Protein AF-A0A7V3PB42-F1 (afdb_monomer_lite)

Structure (mmCIF, N/CA/C/O backbone):
data_AF-A0A7V3PB42-F1
#
_entry.id   AF-A0A7V3PB42-F1
#
loop_
_atom_site.group_PDB
_atom_site.id
_atom_site.type_symbol
_atom_site.label_atom_id
_atom_site.label_alt_id
_atom_site.label_comp_id
_atom_site.label_asym_id
_atom_site.label_entity_id
_atom_site.label_seq_id
_atom_site.pdbx_PDB_ins_code
_atom_site.Cartn_x
_atom_site.Cartn_y
_atom_site.Cartn_z
_atom_site.occupancy
_atom_site.B_iso_or_equiv
_atom_site.auth_seq_id
_atom_site.auth_comp_id
_atom_site.auth_asym_id
_atom_site.auth_atom_id
_atom_site.pdbx_PDB_model_num
ATOM 1 N N . MET A 1 1 ? 8.344 -20.097 44.306 1.00 40.94 1 MET A N 1
ATOM 2 C CA . MET A 1 1 ? 8.693 -19.540 42.981 1.00 40.94 1 MET A CA 1
ATOM 3 C C . MET A 1 1 ? 7.853 -18.296 42.761 1.00 40.94 1 MET A C 1
ATOM 5 O O . MET A 1 1 ? 6.644 -18.414 42.630 1.00 40.94 1 MET A O 1
ATOM 9 N N . VAL A 1 2 ? 8.460 -17.111 42.823 1.00 37.12 2 VAL A N 1
ATOM 10 C CA . VAL A 1 2 ? 7.749 -15.842 42.611 1.00 37.12 2 VAL A CA 1
ATOM 11 C C . VAL A 1 2 ? 7.514 -15.687 41.110 1.00 37.12 2 VAL A C 1
ATOM 13 O O . VAL A 1 2 ? 8.473 -15.579 40.345 1.00 37.12 2 VAL A O 1
ATOM 16 N N . SER A 1 3 ? 6.250 -15.728 40.681 1.00 41.84 3 SER A N 1
ATOM 17 C CA . SER A 1 3 ? 5.872 -15.388 39.312 1.00 41.84 3 SER A CA 1
ATOM 18 C C . SER A 1 3 ? 6.270 -13.937 39.069 1.00 41.84 3 SER A C 1
ATOM 20 O O . SER A 1 3 ? 5.714 -13.027 39.686 1.00 41.84 3 SER A O 1
ATOM 22 N N . LYS A 1 4 ? 7.257 -13.711 38.201 1.00 41.38 4 LYS A N 1
ATOM 23 C CA . LYS A 1 4 ? 7.587 -12.369 37.726 1.00 41.38 4 LYS A CA 1
ATOM 24 C C . LYS A 1 4 ? 6.363 -11.823 36.991 1.00 41.38 4 LYS A C 1
ATOM 26 O O . LYS A 1 4 ? 6.109 -12.200 35.849 1.00 41.38 4 LYS A O 1
ATOM 31 N N . LEU A 1 5 ? 5.595 -10.969 37.665 1.00 45.03 5 LEU A N 1
ATOM 32 C CA . LEU A 1 5 ? 4.641 -10.073 37.025 1.00 45.03 5 LEU A CA 1
ATOM 33 C C . LEU A 1 5 ? 5.424 -9.308 35.955 1.00 45.03 5 LEU A C 1
ATOM 35 O O . LEU A 1 5 ? 6.381 -8.601 36.274 1.00 45.03 5 LEU A O 1
ATOM 39 N N . LYS A 1 6 ? 5.073 -9.513 34.679 1.00 51.94 6 LYS A N 1
ATOM 40 C CA . LYS A 1 6 ? 5.584 -8.660 33.603 1.00 51.94 6 LYS A CA 1
ATOM 41 C C . LYS A 1 6 ? 5.226 -7.217 33.984 1.00 51.94 6 LYS A C 1
ATOM 43 O O . LYS A 1 6 ? 4.080 -7.000 34.383 1.00 51.94 6 LYS A O 1
ATOM 48 N N . PRO A 1 7 ? 6.165 -6.258 33.919 1.00 50.78 7 PRO A N 1
ATOM 49 C CA . PRO A 1 7 ? 5.844 -4.868 34.205 1.00 50.78 7 PRO A CA 1
ATOM 50 C C . PRO A 1 7 ? 4.661 -4.457 33.325 1.00 50.78 7 PRO A C 1
ATOM 52 O O . PRO A 1 7 ? 4.641 -4.754 32.130 1.00 50.78 7 PRO A O 1
ATOM 55 N N . ASN A 1 8 ? 3.649 -3.853 33.946 1.00 62.38 8 ASN A N 1
ATOM 56 C CA . ASN A 1 8 ? 2.448 -3.377 33.277 1.00 62.38 8 ASN A CA 1
ATOM 57 C C . ASN A 1 8 ? 2.861 -2.153 32.445 1.00 62.38 8 ASN A C 1
ATOM 59 O O . ASN A 1 8 ? 2.855 -1.035 32.952 1.00 62.38 8 ASN A O 1
ATOM 63 N N . ILE A 1 9 ? 3.365 -2.380 31.226 1.00 61.66 9 ILE A N 1
ATOM 64 C CA . ILE A 1 9 ? 3.788 -1.301 30.327 1.00 61.66 9 ILE A CA 1
ATOM 65 C C . ILE A 1 9 ? 2.529 -0.481 30.020 1.00 61.66 9 ILE A C 1
ATOM 67 O O . ILE A 1 9 ? 1.585 -1.046 29.458 1.00 61.66 9 ILE A O 1
ATOM 71 N N . PRO A 1 10 ? 2.466 0.802 30.422 1.00 70.75 10 PRO A N 1
ATOM 72 C CA . PRO A 1 10 ? 1.295 1.623 30.168 1.00 70.75 10 PRO A CA 1
ATOM 73 C C . PRO A 1 10 ? 1.100 1.765 28.658 1.00 70.75 10 PRO A C 1
ATOM 75 O O . PRO A 1 10 ? 2.062 1.964 27.917 1.00 70.75 10 PRO A O 1
ATOM 78 N N . ALA A 1 11 ? -0.145 1.627 28.205 1.00 78.06 11 ALA A N 1
ATOM 79 C CA . ALA A 1 11 ? -0.471 1.814 26.802 1.00 78.06 11 ALA A CA 1
ATOM 80 C C . ALA A 1 11 ? -0.408 3.306 26.455 1.00 78.06 11 ALA A C 1
ATOM 82 O O . ALA A 1 11 ? -0.968 4.138 27.170 1.00 78.06 11 ALA A O 1
ATOM 83 N N . GLU A 1 12 ? 0.266 3.641 25.360 1.00 83.06 12 GLU A N 1
ATOM 84 C CA . GLU A 1 12 ? 0.386 5.025 24.897 1.00 83.06 12 GLU A CA 1
ATOM 85 C C . GLU A 1 12 ? -0.722 5.364 23.902 1.00 83.06 12 GLU A C 1
ATOM 87 O O . GLU A 1 12 ? -1.063 4.552 23.043 1.00 83.06 12 GLU A O 1
ATOM 92 N N . ALA A 1 13 ? -1.297 6.561 24.017 1.00 86.69 13 ALA A N 1
ATOM 93 C CA . ALA A 1 13 ? -2.283 7.048 23.061 1.00 86.69 13 ALA A CA 1
ATOM 94 C C . ALA A 1 13 ? -1.593 7.501 21.769 1.00 86.69 13 ALA A C 1
ATOM 96 O O . ALA A 1 13 ? -0.648 8.286 21.814 1.00 86.69 13 ALA A O 1
ATOM 97 N N . VAL A 1 14 ? -2.085 7.027 20.625 1.00 90.94 14 VAL A N 1
ATOM 98 C CA . VAL A 1 14 ? -1.548 7.393 19.309 1.00 90.94 14 VAL A CA 1
ATOM 99 C C . VAL A 1 14 ? -2.246 8.647 18.793 1.00 90.94 14 VAL A C 1
ATOM 101 O O . VAL A 1 14 ? -3.474 8.688 18.686 1.00 90.94 14 VAL A O 1
ATOM 104 N N . VAL A 1 15 ? -1.453 9.653 18.433 1.00 90.38 15 VAL A N 1
ATOM 105 C CA . VAL A 1 15 ? -1.898 10.831 17.684 1.00 90.38 15 VAL A CA 1
ATOM 106 C C . VAL A 1 15 ? -1.334 10.725 16.275 1.00 90.38 15 VAL A C 1
ATOM 108 O O . VAL A 1 15 ? -0.170 10.378 16.108 1.00 90.38 15 VAL A O 1
ATOM 111 N N . TYR A 1 16 ? -2.168 10.991 15.270 1.00 93.75 16 TYR A N 1
ATOM 112 C CA . TYR A 1 16 ? -1.771 10.863 13.873 1.00 93.75 16 TYR A CA 1
ATOM 113 C C . TYR A 1 16 ? -1.381 12.219 13.300 1.00 93.75 16 TYR A C 1
ATOM 115 O O . TYR A 1 16 ? -2.188 13.153 13.294 1.00 93.75 16 TYR A O 1
ATOM 123 N N . THR A 1 17 ? -0.171 12.293 12.760 1.00 94.44 17 THR A N 1
ATOM 124 C CA . THR A 1 17 ? 0.268 13.400 11.916 1.00 94.44 17 THR A CA 1
ATOM 125 C C . THR A 1 17 ? -0.374 13.243 10.546 1.00 94.44 17 THR A C 1
ATOM 127 O O . THR A 1 17 ? -0.193 12.234 9.862 1.00 94.44 17 THR A O 1
ATOM 130 N N . GLN A 1 18 ? -1.165 14.235 10.142 1.00 94.75 18 GLN A N 1
ATOM 131 C CA . GLN A 1 18 ? -1.747 14.264 8.807 1.00 94.75 18 GLN A CA 1
ATOM 132 C C . GLN A 1 18 ? -0.681 14.697 7.803 1.00 94.75 18 GLN A C 1
ATOM 134 O O . GLN A 1 18 ? -0.321 15.873 7.758 1.00 94.75 18 GLN A O 1
ATOM 139 N N . LEU A 1 19 ? -0.240 13.769 6.960 1.00 92.69 19 LEU A N 1
ATOM 140 C CA . LEU A 1 19 ? 0.729 14.069 5.917 1.00 92.69 19 LEU A CA 1
ATOM 141 C C . LEU A 1 19 ? 0.045 14.781 4.747 1.00 92.69 19 LEU A C 1
ATOM 143 O O . LEU A 1 19 ? -0.932 14.281 4.178 1.00 92.69 19 LEU A O 1
ATOM 147 N N . LYS A 1 20 ? 0.596 15.931 4.357 1.00 84.75 20 LYS A N 1
ATOM 148 C CA . LYS A 1 20 ? 0.215 16.645 3.135 1.00 84.75 20 LYS A CA 1
ATOM 149 C C . LYS A 1 20 ? 1.315 16.497 2.100 1.00 84.75 20 LYS A C 1
ATOM 151 O O . LYS A 1 20 ? 2.454 16.882 2.339 1.00 84.75 20 LYS A O 1
ATOM 156 N N . ILE A 1 21 ? 0.970 15.978 0.929 1.00 79.56 21 ILE A N 1
ATOM 157 C CA . ILE A 1 21 ? 1.949 15.834 -0.147 1.00 79.56 21 ILE A CA 1
ATOM 158 C C . ILE A 1 21 ? 2.081 17.157 -0.906 1.00 79.56 21 ILE A C 1
ATOM 160 O O . ILE A 1 21 ? 1.059 17.731 -1.298 1.00 79.56 21 ILE A O 1
ATOM 164 N N . PRO A 1 22 ? 3.313 17.618 -1.176 1.00 71.81 22 PRO A N 1
ATOM 165 C CA . PRO A 1 22 ? 3.556 18.702 -2.116 1.00 71.81 22 PRO A CA 1
ATOM 166 C C . PRO A 1 22 ? 2.947 18.409 -3.496 1.00 71.81 22 PRO A C 1
ATOM 168 O O . PRO A 1 22 ? 3.106 17.320 -4.048 1.00 71.81 22 PRO A O 1
ATOM 171 N N . SER A 1 23 ? 2.252 19.388 -4.075 1.00 73.38 23 SER A N 1
ATOM 172 C CA . SER A 1 23 ? 1.576 19.249 -5.372 1.00 73.38 23 SER A CA 1
ATOM 173 C C . SER A 1 23 ? 2.528 19.208 -6.575 1.00 73.38 23 SER A C 1
ATOM 175 O O . SER A 1 23 ? 2.084 18.934 -7.686 1.00 73.38 23 SER A O 1
ATOM 177 N N . ASP A 1 24 ? 3.823 19.471 -6.376 1.00 75.38 24 ASP A N 1
ATOM 178 C CA . ASP A 1 24 ? 4.861 19.497 -7.415 1.00 75.38 24 ASP A CA 1
ATOM 179 C C . ASP A 1 24 ? 5.458 18.113 -7.728 1.00 75.38 24 ASP A C 1
ATOM 181 O O . ASP A 1 24 ? 6.331 18.002 -8.592 1.00 75.38 24 ASP A O 1
ATOM 185 N N . ILE A 1 25 ? 5.020 17.047 -7.048 1.00 74.12 25 ILE A N 1
ATOM 186 C CA . ILE A 1 25 ? 5.527 15.694 -7.302 1.00 74.12 25 ILE A CA 1
ATOM 187 C C . ILE A 1 25 ? 4.916 15.141 -8.597 1.00 74.12 25 ILE A C 1
ATOM 189 O O . ILE A 1 25 ? 3.794 14.639 -8.621 1.00 74.12 25 ILE A O 1
ATOM 193 N N . SER A 1 26 ? 5.695 15.220 -9.676 1.00 67.38 26 SER A N 1
ATOM 194 C CA . SER A 1 26 ? 5.427 14.531 -10.941 1.00 67.38 26 SER A CA 1
ATOM 195 C C . SER A 1 26 ? 5.755 13.033 -10.846 1.00 67.38 26 SER A C 1
ATOM 197 O O . SER A 1 26 ? 6.687 12.628 -10.148 1.00 67.38 26 SER A O 1
ATOM 199 N N . ALA A 1 27 ? 5.004 12.218 -11.592 1.00 62.62 27 ALA A N 1
ATOM 200 C CA . ALA A 1 27 ? 5.283 10.798 -11.806 1.00 62.62 27 ALA A CA 1
ATOM 201 C C . ALA A 1 27 ? 6.399 10.543 -12.845 1.00 62.62 27 ALA A C 1
ATOM 203 O O . ALA A 1 27 ? 6.711 9.386 -13.126 1.00 62.62 27 ALA A O 1
ATOM 204 N N . ASP A 1 28 ? 7.011 11.591 -13.405 1.00 67.06 28 ASP A N 1
ATOM 205 C CA . ASP A 1 28 ? 8.174 11.470 -14.284 1.00 67.06 28 ASP A CA 1
ATOM 206 C C . ASP A 1 28 ? 9.415 11.114 -13.462 1.00 67.06 28 ASP A C 1
ATOM 208 O O . ASP A 1 28 ? 10.072 11.960 -12.847 1.00 67.06 28 ASP A O 1
ATOM 212 N N . ILE A 1 29 ? 9.733 9.821 -13.434 1.00 70.62 29 ILE A N 1
ATOM 213 C CA . ILE A 1 29 ? 10.850 9.288 -12.659 1.00 70.62 29 ILE A CA 1
ATOM 214 C C . ILE A 1 29 ? 12.092 9.208 -13.555 1.00 70.62 29 ILE A C 1
ATOM 216 O O . ILE A 1 29 ? 12.051 8.562 -14.605 1.00 70.62 29 ILE A O 1
ATOM 220 N N . PRO A 1 30 ? 13.229 9.805 -13.150 1.00 72.94 30 PRO A N 1
ATOM 221 C CA . PRO A 1 30 ? 14.496 9.619 -13.845 1.00 72.94 30 PRO A CA 1
ATOM 222 C C . PRO A 1 30 ? 14.872 8.137 -13.939 1.00 72.94 30 PRO A C 1
ATOM 224 O O . PRO A 1 30 ? 14.666 7.377 -12.991 1.00 72.94 30 PRO A O 1
ATOM 227 N N . PHE A 1 31 ? 15.492 7.738 -15.051 1.00 71.31 31 PHE A N 1
ATOM 228 C CA . PHE A 1 31 ? 15.919 6.355 -15.267 1.00 71.31 31 PHE A CA 1
ATOM 229 C C . PHE A 1 31 ? 16.720 5.803 -14.074 1.00 71.31 31 PHE A C 1
ATOM 231 O O . PHE A 1 31 ? 17.642 6.448 -13.571 1.00 71.31 31 PHE A O 1
ATOM 238 N N . GLY A 1 32 ? 16.353 4.601 -13.622 1.00 73.94 32 GLY A N 1
ATOM 239 C CA . GLY A 1 32 ? 17.025 3.896 -12.529 1.00 73.94 32 GLY A CA 1
ATOM 240 C C . GLY A 1 32 ? 16.660 4.354 -11.112 1.00 73.94 32 GLY A C 1
ATOM 241 O O . GLY A 1 32 ? 17.172 3.768 -10.161 1.00 73.94 32 GLY A O 1
ATOM 242 N N . LYS A 1 33 ? 15.785 5.353 -10.935 1.00 84.19 33 LYS A N 1
ATOM 243 C CA . LYS A 1 33 ? 15.268 5.739 -9.610 1.00 84.19 33 LYS A CA 1
ATOM 244 C C . LYS A 1 33 ? 13.901 5.120 -9.344 1.00 84.19 33 LYS A C 1
ATOM 246 O O . LYS A 1 33 ? 13.170 4.806 -10.279 1.00 84.19 33 LYS A O 1
ATOM 251 N N . SER A 1 34 ? 13.564 4.940 -8.069 1.00 89.19 34 SER A N 1
ATOM 252 C CA . SER A 1 34 ? 12.201 4.605 -7.655 1.00 89.19 34 SER A CA 1
ATOM 253 C C . SER A 1 34 ? 11.422 5.870 -7.284 1.00 89.19 34 SER A C 1
ATOM 255 O O . SER A 1 34 ? 12.009 6.881 -6.882 1.00 89.19 34 SER A O 1
ATOM 257 N N . LEU A 1 35 ? 10.094 5.828 -7.408 1.00 90.19 35 LEU A N 1
ATOM 258 C CA . LEU A 1 35 ? 9.231 6.932 -6.977 1.00 90.19 35 LEU A CA 1
ATOM 259 C C . LEU A 1 35 ? 9.376 7.184 -5.471 1.00 90.19 35 LEU A C 1
ATOM 261 O O . LEU A 1 35 ? 9.430 8.335 -5.034 1.00 90.19 35 LEU A O 1
ATOM 265 N N . SER A 1 36 ? 9.508 6.110 -4.687 1.00 89.56 36 SER A N 1
ATOM 266 C CA . SER A 1 36 ? 9.725 6.183 -3.243 1.00 89.56 36 SER A CA 1
ATOM 267 C C . SER A 1 36 ? 11.004 6.930 -2.872 1.00 89.56 36 SER A C 1
ATOM 269 O O . SER A 1 36 ? 10.966 7.708 -1.927 1.00 89.56 36 SER A O 1
ATOM 271 N N . ASP A 1 37 ? 12.102 6.815 -3.630 1.00 90.94 37 ASP A N 1
ATOM 272 C CA . ASP A 1 37 ? 13.334 7.581 -3.352 1.00 90.94 37 ASP A CA 1
ATOM 273 C C . ASP A 1 37 ? 13.135 9.095 -3.507 1.00 90.94 37 ASP A C 1
ATOM 275 O O . ASP A 1 37 ? 13.769 9.900 -2.816 1.00 90.94 37 ASP A O 1
ATOM 279 N N . ILE A 1 38 ? 12.273 9.497 -4.444 1.00 89.00 38 ILE A N 1
ATOM 280 C CA . ILE A 1 38 ? 11.934 10.903 -4.680 1.00 89.00 38 ILE A CA 1
ATOM 281 C C . ILE A 1 38 ? 11.053 11.410 -3.538 1.00 89.00 38 ILE A C 1
ATOM 283 O O . ILE A 1 38 ? 11.355 12.455 -2.957 1.00 89.00 38 ILE A O 1
ATOM 287 N N . ILE A 1 39 ? 10.007 10.654 -3.186 1.00 90.12 39 ILE A N 1
ATOM 288 C CA . ILE A 1 39 ? 9.084 11.000 -2.097 1.00 90.12 39 ILE A CA 1
ATOM 289 C C . ILE A 1 39 ? 9.804 11.023 -0.746 1.00 90.12 39 ILE A C 1
ATOM 291 O O . ILE A 1 39 ? 9.593 11.952 0.033 1.00 90.12 39 ILE A O 1
ATOM 295 N N . TYR A 1 40 ? 10.708 10.074 -0.489 1.00 91.12 40 TYR A N 1
ATOM 296 C CA . TYR A 1 40 ? 11.467 9.972 0.759 1.00 91.12 40 TYR A CA 1
ATOM 297 C C . TYR A 1 40 ? 12.130 11.299 1.121 1.00 91.12 40 TYR A C 1
ATOM 299 O O . TYR A 1 40 ? 11.948 11.817 2.220 1.00 91.12 40 TYR A O 1
ATOM 307 N N . LYS A 1 41 ? 12.832 11.908 0.159 1.00 88.81 41 LYS A N 1
ATOM 308 C CA . LYS A 1 41 ? 13.543 13.180 0.357 1.00 88.81 41 LYS A CA 1
ATOM 309 C C . LYS A 1 41 ? 12.625 14.347 0.709 1.00 88.81 41 LYS A C 1
ATOM 311 O O . LYS A 1 41 ? 13.110 15.346 1.229 1.00 88.81 41 LYS A O 1
ATOM 316 N N . ARG A 1 42 ? 11.336 14.249 0.382 1.00 88.00 42 ARG A N 1
ATOM 317 C CA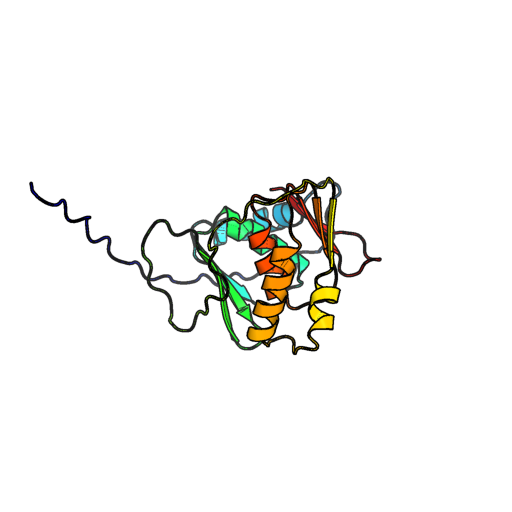 . ARG A 1 42 ? 10.346 15.301 0.624 1.00 88.00 42 ARG A CA 1
ATOM 318 C C . ARG A 1 42 ? 9.671 15.156 1.981 1.00 88.00 42 ARG A C 1
ATOM 320 O O . ARG A 1 42 ? 9.456 16.172 2.625 1.00 88.00 42 ARG A O 1
ATOM 327 N N . ILE A 1 43 ? 9.350 13.929 2.397 1.00 90.88 43 ILE A N 1
ATOM 328 C CA . ILE A 1 43 ? 8.464 13.710 3.552 1.00 90.88 43 ILE A CA 1
ATOM 329 C C . ILE A 1 43 ? 9.169 13.153 4.790 1.00 90.88 43 ILE A C 1
ATOM 331 O O . ILE A 1 43 ? 8.616 13.262 5.877 1.00 90.88 43 ILE A O 1
ATOM 335 N N . VAL A 1 44 ? 10.372 12.567 4.671 1.00 92.62 44 VAL A N 1
ATOM 336 C CA . VAL A 1 44 ? 10.973 11.789 5.776 1.00 92.62 44 VAL A CA 1
ATOM 337 C C . VAL A 1 44 ? 11.099 12.580 7.079 1.00 92.62 44 VAL A C 1
ATOM 339 O O . VAL A 1 44 ? 10.769 12.054 8.135 1.00 92.62 44 VAL A O 1
ATOM 342 N N . LEU A 1 45 ? 11.514 13.848 7.008 1.00 90.44 45 LEU A N 1
ATOM 343 C CA . LEU A 1 45 ? 11.702 14.686 8.195 1.00 90.44 45 LEU A CA 1
ATOM 344 C C . LEU A 1 45 ? 10.386 15.011 8.915 1.00 90.44 45 LEU A C 1
ATOM 346 O O . LEU A 1 45 ? 10.416 15.319 10.100 1.00 90.44 45 LEU A O 1
ATOM 350 N N . GLU A 1 46 ? 9.254 14.957 8.212 1.00 89.44 46 GLU A N 1
ATOM 351 C CA . GLU A 1 46 ? 7.923 15.209 8.776 1.00 89.44 46 GLU A CA 1
ATOM 352 C C . GLU A 1 46 ? 7.321 13.950 9.412 1.00 89.44 46 GLU A C 1
ATOM 354 O O . GLU A 1 46 ? 6.550 14.051 10.362 1.00 89.44 46 GLU A O 1
ATOM 359 N N . VAL A 1 47 ? 7.661 12.764 8.893 1.00 92.81 47 VAL A N 1
ATOM 360 C CA . VAL A 1 47 ? 6.967 11.515 9.250 1.00 92.81 47 VAL A CA 1
ATOM 361 C C . VAL A 1 47 ? 7.784 10.559 10.116 1.00 92.81 47 VAL A C 1
ATOM 363 O O . VAL A 1 47 ? 7.211 9.664 10.732 1.00 92.81 47 VAL A O 1
ATOM 366 N N . GLN A 1 48 ? 9.111 10.686 10.158 1.00 93.12 48 GLN A N 1
ATOM 367 C CA . GLN A 1 48 ? 9.973 9.709 10.826 1.00 93.12 48 GLN A CA 1
ATOM 368 C C . GLN A 1 48 ? 9.619 9.546 12.313 1.00 93.12 48 GLN A C 1
ATOM 370 O O . GLN A 1 48 ? 9.693 10.493 13.087 1.00 93.12 48 GLN A O 1
ATOM 375 N N . GLY A 1 49 ? 9.295 8.313 12.715 1.00 92.19 49 GLY A N 1
ATOM 376 C CA . GLY A 1 49 ? 8.901 7.975 14.086 1.00 92.19 49 GLY A CA 1
ATOM 377 C C . GLY A 1 49 ? 7.448 8.305 14.449 1.00 92.19 49 GLY A C 1
ATOM 378 O O . GLY A 1 49 ? 6.981 7.852 15.493 1.00 92.19 49 GLY A O 1
ATOM 379 N N . GLU A 1 50 ? 6.716 9.005 13.584 1.00 94.12 50 GLU A N 1
ATOM 380 C CA . GLU A 1 50 ? 5.344 9.451 13.835 1.00 94.12 50 GLU A CA 1
ATOM 381 C C . GLU A 1 50 ? 4.312 8.459 13.287 1.00 94.12 50 GLU A C 1
ATOM 383 O O . GLU A 1 50 ? 4.520 7.830 12.249 1.00 94.12 50 GLU A O 1
ATOM 388 N N . ALA A 1 51 ? 3.158 8.333 13.946 1.00 95.75 51 ALA A N 1
ATOM 389 C CA . ALA A 1 51 ? 2.010 7.663 13.338 1.00 95.75 51 ALA A CA 1
ATOM 390 C C . ALA A 1 51 ? 1.379 8.592 12.294 1.00 95.75 51 ALA A C 1
ATOM 392 O O . ALA A 1 51 ? 1.095 9.754 12.585 1.00 95.75 51 ALA A O 1
ATOM 393 N N . VAL A 1 52 ? 1.140 8.093 11.082 1.00 96.94 52 VAL A N 1
ATOM 394 C CA . VAL A 1 52 ? 0.760 8.946 9.944 1.00 96.94 52 VAL A CA 1
ATOM 395 C C . VAL A 1 52 ? -0.662 8.661 9.471 1.00 96.94 52 VAL A C 1
ATOM 397 O O . VAL A 1 52 ? -1.067 7.507 9.344 1.00 96.94 52 VAL A O 1
ATOM 400 N N . GLU A 1 53 ? -1.413 9.715 9.151 1.00 96.94 53 GLU A N 1
ATOM 401 C CA . GLU A 1 53 ? -2.671 9.648 8.398 1.00 96.94 53 GLU A CA 1
ATOM 402 C C . GLU A 1 53 ? -2.477 10.245 6.995 1.00 96.94 53 GLU A C 1
ATOM 404 O O . GLU A 1 53 ? -1.989 11.368 6.855 1.00 96.94 53 GLU A O 1
ATOM 409 N N . VAL A 1 54 ? -2.893 9.513 5.957 1.00 96.31 54 VAL A N 1
ATOM 410 C CA . VAL A 1 54 ? -2.847 9.953 4.549 1.00 96.31 54 VAL A CA 1
ATOM 411 C C . VAL A 1 54 ? -4.236 9.875 3.924 1.00 96.31 54 VAL A C 1
ATOM 413 O O . VAL A 1 54 ? -4.989 8.937 4.182 1.00 96.31 54 VAL A O 1
ATOM 416 N N . PHE A 1 55 ? -4.578 10.852 3.086 1.00 95.19 55 PHE A N 1
ATOM 417 C CA . PHE A 1 55 ? -5.853 10.909 2.369 1.00 95.19 55 PHE A CA 1
ATOM 418 C C . PHE A 1 55 ? -5.782 10.133 1.052 1.00 95.19 55 PHE A C 1
ATOM 420 O O . PHE A 1 55 ? -4.791 10.200 0.337 1.00 95.19 55 PHE A O 1
ATOM 427 N N . GLU A 1 56 ? -6.857 9.433 0.696 1.00 94.06 56 GLU A N 1
ATOM 428 C CA . GLU A 1 56 ? -6.954 8.636 -0.539 1.00 94.06 56 GLU A CA 1
ATOM 429 C C . GLU A 1 56 ? -7.003 9.471 -1.836 1.00 94.06 56 GLU A C 1
ATOM 431 O O . GLU A 1 56 ? -6.930 8.929 -2.933 1.00 94.06 56 GLU A O 1
ATOM 436 N N . GLU A 1 57 ? -7.128 10.794 -1.752 1.00 91.44 57 GLU A N 1
ATOM 437 C CA . GLU A 1 57 ? -7.302 11.664 -2.926 1.00 91.44 57 GLU A CA 1
ATOM 438 C C . GLU A 1 57 ? -6.105 11.698 -3.888 1.00 91.44 57 GLU A C 1
ATOM 440 O O . GLU A 1 57 ? -6.251 12.109 -5.040 1.00 91.44 57 GLU A O 1
ATOM 445 N N . TYR A 1 58 ? -4.931 11.259 -3.437 1.00 91.31 58 TYR A N 1
ATOM 446 C CA . TYR A 1 58 ? -3.722 11.262 -4.248 1.00 91.31 58 TYR A CA 1
ATOM 447 C C . TYR A 1 58 ? -3.705 10.129 -5.290 1.00 91.31 58 TYR A C 1
ATOM 449 O O . TYR A 1 58 ? -4.314 9.076 -5.088 1.00 91.31 58 TYR A O 1
ATOM 457 N N . PRO A 1 59 ? -2.964 10.291 -6.404 1.00 91.81 59 PRO A N 1
ATOM 458 C CA . PRO A 1 59 ? -2.804 9.228 -7.393 1.00 91.81 59 PRO A CA 1
ATOM 459 C C . PRO A 1 59 ? -2.238 7.938 -6.779 1.00 91.81 59 PRO A C 1
ATOM 461 O O . PRO A 1 59 ? -1.348 7.992 -5.931 1.00 91.81 59 PRO A O 1
ATOM 464 N N . ILE A 1 60 ? -2.689 6.771 -7.256 1.00 93.94 60 ILE A N 1
ATOM 465 C CA . ILE A 1 60 ? -2.314 5.454 -6.697 1.00 93.94 60 ILE A CA 1
ATOM 466 C C . ILE A 1 60 ? -0.794 5.269 -6.629 1.00 93.94 60 ILE A C 1
ATOM 468 O O . ILE A 1 60 ? -0.282 4.882 -5.584 1.00 93.94 60 ILE A O 1
ATOM 472 N N . ALA A 1 61 ? -0.061 5.597 -7.697 1.00 93.38 61 ALA A N 1
ATOM 473 C CA . ALA A 1 61 ? 1.400 5.486 -7.712 1.00 93.38 61 ALA A CA 1
ATOM 474 C C . ALA A 1 61 ? 2.059 6.319 -6.598 1.00 93.38 61 ALA A C 1
ATOM 476 O O . ALA A 1 61 ? 2.984 5.856 -5.933 1.00 93.38 61 ALA A O 1
ATOM 477 N N . ILE A 1 62 ? 1.543 7.528 -6.359 1.00 93.00 62 ILE A N 1
ATOM 478 C CA . ILE A 1 62 ? 2.014 8.420 -5.297 1.00 93.00 62 ILE A CA 1
ATOM 479 C C . ILE A 1 62 ? 1.684 7.822 -3.925 1.00 93.00 62 ILE A C 1
ATOM 481 O O . ILE A 1 62 ? 2.571 7.727 -3.081 1.00 93.00 62 ILE A O 1
ATOM 485 N N . LEU A 1 63 ? 0.450 7.347 -3.714 1.00 95.12 63 LEU A N 1
ATOM 486 C CA . LEU A 1 63 ? 0.046 6.682 -2.468 1.00 95.12 63 LEU A CA 1
ATOM 487 C C . LEU A 1 63 ? 0.909 5.456 -2.162 1.00 95.12 63 LEU A C 1
ATOM 489 O O . LEU A 1 63 ? 1.348 5.290 -1.029 1.00 95.12 63 LEU A O 1
ATOM 493 N N . MET A 1 64 ? 1.182 4.620 -3.164 1.00 96.62 64 MET A N 1
ATOM 494 C CA . MET A 1 64 ? 2.042 3.443 -3.032 1.00 96.62 64 MET A CA 1
ATOM 495 C C . MET A 1 64 ? 3.480 3.818 -2.659 1.00 96.62 64 MET A C 1
ATOM 497 O O . MET A 1 64 ? 4.118 3.156 -1.837 1.00 96.62 64 MET A O 1
ATOM 501 N N . ALA A 1 65 ? 3.999 4.900 -3.237 1.00 94.88 65 ALA A N 1
ATOM 502 C CA . ALA A 1 65 ? 5.345 5.363 -2.946 1.00 94.88 65 ALA A CA 1
ATOM 503 C C . ALA A 1 65 ? 5.463 6.004 -1.550 1.00 94.88 65 ALA A C 1
ATOM 505 O O . ALA A 1 65 ? 6.438 5.733 -0.847 1.00 94.88 65 ALA A O 1
ATOM 506 N N . ILE A 1 66 ? 4.460 6.771 -1.101 1.00 95.12 66 ILE A N 1
ATOM 507 C CA . ILE A 1 66 ? 4.362 7.231 0.299 1.00 95.12 66 ILE A CA 1
ATOM 508 C C . ILE A 1 66 ? 4.285 6.047 1.237 1.00 95.12 66 ILE A C 1
ATOM 510 O O . ILE A 1 66 ? 4.988 6.026 2.240 1.00 95.12 66 ILE A O 1
ATOM 514 N N . PHE A 1 67 ? 3.411 5.090 0.924 1.00 96.44 67 PHE A N 1
ATOM 515 C CA . PHE A 1 67 ? 3.204 3.920 1.752 1.00 96.44 67 PHE A CA 1
ATOM 516 C C . PHE A 1 67 ? 4.529 3.211 1.999 1.00 96.44 67 PHE A C 1
ATOM 518 O O . PHE A 1 67 ? 4.823 2.880 3.139 1.00 96.44 67 PHE A O 1
ATOM 525 N N . ASP A 1 68 ? 5.375 3.082 0.975 1.00 95.94 68 ASP A N 1
ATOM 526 C CA . ASP A 1 68 ? 6.710 2.514 1.141 1.00 95.94 68 ASP A CA 1
ATOM 527 C C . ASP A 1 68 ? 7.620 3.318 2.069 1.00 95.94 68 ASP A C 1
ATOM 529 O O . ASP A 1 68 ? 8.256 2.747 2.956 1.00 95.94 68 ASP A O 1
ATOM 533 N N . VAL A 1 69 ? 7.662 4.639 1.899 1.00 95.19 69 VAL A N 1
ATOM 534 C CA . VAL A 1 69 ? 8.466 5.516 2.758 1.00 95.19 69 VAL A CA 1
ATOM 535 C C . VAL A 1 69 ? 7.997 5.416 4.207 1.00 95.19 69 VAL A C 1
ATOM 537 O O . VAL A 1 69 ? 8.799 5.139 5.096 1.00 95.19 69 VAL A O 1
ATOM 540 N N . VAL A 1 70 ? 6.696 5.590 4.438 1.00 96.12 70 VAL A N 1
ATOM 541 C CA . VAL A 1 70 ? 6.070 5.569 5.763 1.00 96.12 70 VAL A CA 1
ATOM 542 C C . VAL A 1 70 ? 6.234 4.189 6.407 1.00 96.12 70 VAL A C 1
ATOM 544 O O . VAL A 1 70 ? 6.627 4.102 7.563 1.00 96.12 70 VAL A O 1
ATOM 547 N N . HIS A 1 71 ? 6.064 3.096 5.662 1.00 95.25 71 HIS A N 1
ATOM 548 C CA . HIS A 1 71 ? 6.277 1.735 6.169 1.00 95.25 71 HIS A CA 1
ATOM 549 C C . HIS A 1 71 ? 7.705 1.491 6.680 1.00 95.25 71 HIS A C 1
ATOM 551 O O . HIS A 1 71 ? 7.901 0.698 7.601 1.00 95.25 71 HIS A O 1
ATOM 557 N N . LYS A 1 72 ? 8.708 2.162 6.102 1.00 93.75 72 LYS A N 1
ATOM 558 C CA . LYS A 1 72 ? 10.120 2.021 6.490 1.00 93.75 72 LYS A CA 1
ATOM 559 C C . LYS A 1 72 ? 10.504 2.854 7.714 1.00 93.75 72 LYS A C 1
ATOM 561 O O . LYS A 1 72 ? 11.415 2.458 8.437 1.00 93.75 72 LYS A O 1
ATOM 566 N N . VAL A 1 73 ? 9.866 4.006 7.932 1.00 95.12 73 VAL A N 1
ATOM 567 C CA . VAL A 1 73 ? 10.328 4.995 8.931 1.00 95.12 73 VAL A CA 1
ATOM 568 C C . VAL A 1 73 ? 9.314 5.319 10.026 1.00 95.12 73 VAL A C 1
ATOM 570 O O . VAL A 1 73 ? 9.676 5.973 11.005 1.00 95.12 73 VAL A O 1
ATOM 573 N N . CYS A 1 74 ? 8.068 4.872 9.886 1.00 95.44 74 CYS A N 1
ATOM 574 C CA . CYS A 1 74 ? 6.981 5.148 10.818 1.00 95.44 74 CYS A CA 1
ATOM 575 C C . CYS A 1 74 ? 6.538 3.868 11.538 1.00 95.44 74 CYS A C 1
ATOM 577 O O . CYS A 1 74 ? 6.580 2.776 10.961 1.00 95.44 74 CYS A O 1
ATOM 579 N N . PRO A 1 75 ? 6.056 3.979 12.786 1.00 94.31 75 PRO A N 1
ATOM 580 C CA . PRO A 1 75 ? 5.465 2.854 13.495 1.00 94.31 75 PRO A CA 1
ATOM 581 C C . PRO A 1 75 ? 4.113 2.424 12.913 1.00 94.31 75 PRO A C 1
ATOM 583 O O . PRO A 1 75 ? 3.727 1.274 13.081 1.00 94.31 75 PRO A O 1
ATOM 586 N N . GLU A 1 76 ? 3.370 3.315 12.252 1.00 95.00 76 GLU A N 1
ATOM 587 C CA . GLU A 1 76 ? 2.013 3.023 11.787 1.00 95.00 76 GLU A CA 1
ATOM 588 C C . GLU A 1 76 ? 1.542 3.995 10.698 1.00 95.00 76 GLU A C 1
ATOM 590 O O . GLU A 1 76 ? 1.895 5.176 10.712 1.00 95.00 76 GLU A O 1
ATOM 595 N N . MET A 1 77 ? 0.675 3.506 9.803 1.00 96.25 77 MET A N 1
ATOM 596 C CA . MET A 1 77 ? -0.028 4.321 8.812 1.00 96.25 77 MET A CA 1
ATOM 597 C C . MET A 1 77 ? -1.524 4.009 8.755 1.00 96.25 77 MET A C 1
ATOM 599 O O . MET A 1 77 ? -1.942 2.849 8.674 1.00 96.25 77 MET A O 1
ATOM 603 N N . VAL A 1 78 ? -2.324 5.070 8.694 1.00 96.94 78 VAL A N 1
ATOM 604 C CA . VAL A 1 78 ? -3.766 5.042 8.459 1.00 96.94 78 VAL A CA 1
ATOM 605 C C . VAL A 1 78 ? -4.084 5.702 7.120 1.00 96.94 78 VAL A C 1
ATOM 607 O O . VAL A 1 78 ? -3.650 6.817 6.839 1.00 96.94 78 VAL A O 1
ATOM 610 N N . LEU A 1 79 ? -4.895 5.029 6.307 1.00 97.00 79 LEU A N 1
ATOM 611 C CA . LEU A 1 79 ? -5.517 5.615 5.125 1.00 97.00 79 LEU A CA 1
ATOM 612 C C . LEU A 1 79 ? -6.896 6.161 5.490 1.00 97.00 79 LEU A C 1
ATOM 614 O O . LEU A 1 79 ? -7.748 5.431 6.005 1.00 97.00 79 LEU A O 1
ATOM 618 N N . ARG A 1 80 ? -7.146 7.428 5.171 1.00 96.44 80 ARG A N 1
ATOM 619 C CA . ARG A 1 80 ? -8.477 8.025 5.210 1.00 96.44 80 ARG A CA 1
ATOM 620 C C . ARG A 1 80 ? -9.094 7.999 3.817 1.00 96.44 80 ARG A C 1
ATOM 622 O O . ARG A 1 80 ? -8.627 8.686 2.911 1.00 96.44 80 ARG A O 1
ATOM 629 N N . LEU A 1 81 ? -10.156 7.212 3.672 1.00 95.00 81 LEU A N 1
ATOM 630 C CA . LEU A 1 81 ? -10.910 7.084 2.426 1.00 95.00 81 LEU A CA 1
ATOM 631 C C . LEU A 1 81 ? -11.678 8.369 2.114 1.00 95.00 81 LEU A C 1
ATOM 633 O O . LEU A 1 81 ? -11.977 9.156 3.020 1.00 95.00 81 LEU A O 1
ATOM 637 N N . LYS A 1 82 ? -12.097 8.536 0.856 1.00 92.12 82 LYS A N 1
ATOM 638 C CA . LYS A 1 82 ? -12.973 9.654 0.442 1.00 92.12 82 LYS A CA 1
ATOM 639 C C . LYS A 1 82 ? -14.272 9.720 1.252 1.00 92.12 82 LYS A C 1
ATOM 641 O O . LYS A 1 82 ? -14.752 10.804 1.571 1.00 92.12 82 LYS A O 1
ATOM 646 N N . SER A 1 83 ? -14.800 8.564 1.661 1.00 91.44 83 SER A N 1
ATOM 647 C CA . SER A 1 83 ? -15.961 8.458 2.562 1.00 91.44 83 SER A CA 1
ATOM 648 C C . SER A 1 83 ? -15.703 8.946 3.998 1.00 91.44 83 SER A C 1
ATOM 650 O O . SER A 1 83 ? -16.624 8.986 4.812 1.00 91.44 83 SER A O 1
ATOM 652 N N . GLY A 1 84 ? -14.459 9.284 4.347 1.00 92.69 84 GLY A N 1
ATOM 653 C CA . GLY A 1 84 ? -14.032 9.703 5.682 1.00 92.69 84 GLY A CA 1
ATOM 654 C C . GLY A 1 84 ? -13.685 8.551 6.627 1.00 92.69 84 GLY A C 1
ATOM 655 O O . GLY A 1 84 ? -13.146 8.804 7.706 1.00 92.69 84 GLY A O 1
ATOM 656 N N . LYS A 1 85 ? -13.945 7.298 6.232 1.00 94.00 85 LYS A N 1
ATOM 657 C CA . LYS A 1 85 ? -13.546 6.107 6.993 1.00 94.00 85 LYS A CA 1
ATOM 658 C C . LYS A 1 85 ? -12.023 6.034 7.106 1.00 94.00 85 LYS A C 1
ATOM 660 O O . LYS A 1 85 ? -11.317 6.293 6.134 1.00 94.00 85 LYS A O 1
ATOM 665 N N . LYS A 1 86 ? -11.530 5.640 8.281 1.00 95.88 86 LYS A N 1
ATOM 666 C CA . LYS A 1 86 ? -10.101 5.492 8.571 1.00 95.88 86 LYS A CA 1
ATOM 667 C C . LYS A 1 86 ? -9.738 4.020 8.679 1.00 95.88 86 LYS A C 1
ATOM 669 O O . LYS A 1 86 ? -10.347 3.297 9.467 1.00 95.88 86 LYS A O 1
ATOM 674 N N . ILE A 1 87 ? -8.762 3.589 7.890 1.00 96.19 87 ILE A N 1
ATOM 675 C CA . ILE A 1 87 ? -8.324 2.199 7.799 1.00 96.19 87 ILE A CA 1
ATOM 676 C C . ILE A 1 87 ? -6.855 2.104 8.199 1.00 96.19 87 ILE A C 1
ATOM 678 O O . ILE A 1 87 ? -6.006 2.758 7.599 1.00 96.19 87 ILE A O 1
ATOM 682 N N . LEU A 1 88 ? -6.554 1.267 9.187 1.00 95.94 88 LEU A N 1
ATOM 683 C CA . LEU A 1 88 ? -5.186 0.916 9.552 1.00 95.94 88 LEU A CA 1
ATOM 684 C C . LEU A 1 88 ? -4.569 0.028 8.466 1.00 95.94 88 LEU A C 1
ATOM 686 O O . LEU A 1 88 ? -5.127 -1.030 8.160 1.00 95.94 88 LEU A O 1
ATOM 690 N N . LEU A 1 89 ? -3.429 0.441 7.905 1.00 95.62 89 LEU A N 1
ATOM 691 C CA . LEU A 1 89 ? -2.733 -0.326 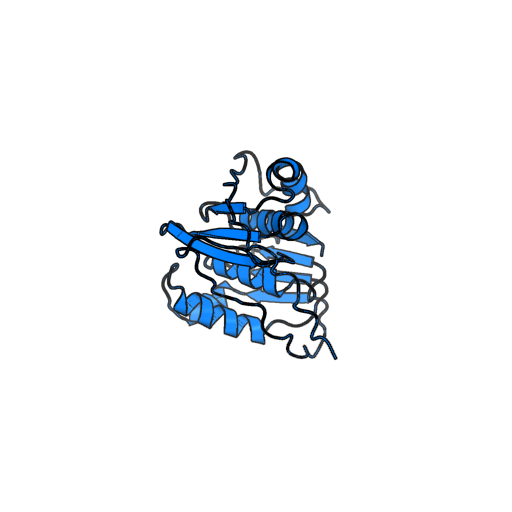6.868 1.00 95.62 89 LEU A CA 1
ATOM 692 C C . LEU A 1 89 ? -1.667 -1.270 7.438 1.00 95.62 89 LEU A C 1
ATOM 694 O O . LEU A 1 89 ? -1.571 -2.410 6.991 1.00 95.62 89 LEU A O 1
ATOM 698 N N . PHE A 1 90 ? -0.886 -0.811 8.419 1.00 93.75 90 PHE A N 1
ATOM 699 C CA . PHE A 1 90 ? 0.105 -1.619 9.137 1.00 93.75 90 PHE A CA 1
ATOM 700 C C . PHE A 1 90 ? 0.324 -1.086 10.555 1.00 93.75 90 PHE A C 1
ATOM 702 O O . PHE A 1 90 ? -0.002 0.061 10.845 1.00 93.75 90 PHE A O 1
ATOM 709 N N . ASP A 1 91 ? 0.904 -1.923 11.412 1.00 92.88 91 ASP A N 1
ATOM 710 C CA . ASP A 1 91 ? 1.237 -1.627 12.805 1.00 92.88 91 ASP A CA 1
ATOM 711 C C . ASP A 1 91 ? 2.584 -2.281 13.150 1.00 92.88 91 ASP A C 1
ATOM 713 O O . ASP A 1 91 ? 2.697 -3.508 13.163 1.00 92.88 91 ASP A O 1
ATOM 717 N N . HIS A 1 92 ? 3.601 -1.460 13.404 1.00 92.00 92 HIS A N 1
ATOM 718 C CA . HIS A 1 92 ? 4.951 -1.863 13.805 1.00 92.00 92 HIS A CA 1
ATOM 719 C C . HIS A 1 92 ? 5.265 -1.494 15.262 1.00 92.00 92 HIS A C 1
ATOM 721 O O . HIS A 1 92 ? 6.427 -1.549 15.679 1.00 92.00 92 HIS A O 1
ATOM 727 N N . TRP A 1 93 ? 4.267 -1.111 16.063 1.00 89.44 93 TRP A N 1
ATOM 728 C CA . TRP A 1 93 ? 4.497 -0.794 17.466 1.00 89.44 93 TRP A CA 1
ATOM 729 C C . TRP A 1 93 ? 4.986 -2.033 18.228 1.00 89.44 93 TRP A C 1
ATOM 731 O O . TRP A 1 93 ? 4.303 -3.047 18.342 1.00 89.44 93 TRP A O 1
ATOM 741 N N . GLY A 1 94 ? 6.167 -1.931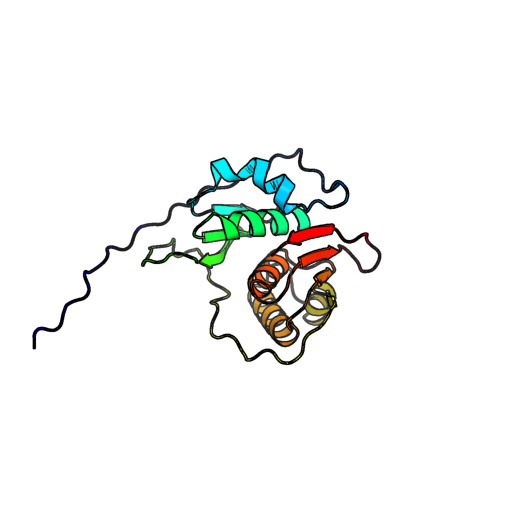 18.841 1.00 85.19 94 GLY A N 1
ATOM 742 C CA . GLY A 1 94 ? 6.703 -2.966 19.737 1.00 85.19 94 GLY A CA 1
ATOM 743 C C . GLY A 1 94 ? 6.068 -2.982 21.136 1.00 85.19 94 GLY A C 1
ATOM 744 O O . GLY A 1 94 ? 6.547 -3.692 22.021 1.00 85.19 94 GLY A O 1
ATOM 745 N N . LYS A 1 95 ? 5.029 -2.170 21.367 1.00 84.19 95 LYS A N 1
ATOM 746 C CA . LYS A 1 95 ? 4.379 -1.956 22.666 1.00 84.19 95 LYS A CA 1
ATOM 747 C C . LYS A 1 95 ? 2.862 -1.799 22.502 1.00 84.19 95 LYS A C 1
ATOM 749 O O . LYS A 1 95 ? 2.412 -1.431 21.419 1.00 84.19 95 LYS A O 1
ATOM 754 N N . PRO A 1 96 ? 2.064 -2.047 23.554 1.00 84.75 96 PRO A N 1
ATOM 755 C CA . PRO A 1 96 ? 0.633 -1.770 23.519 1.00 84.75 96 PRO A CA 1
ATOM 75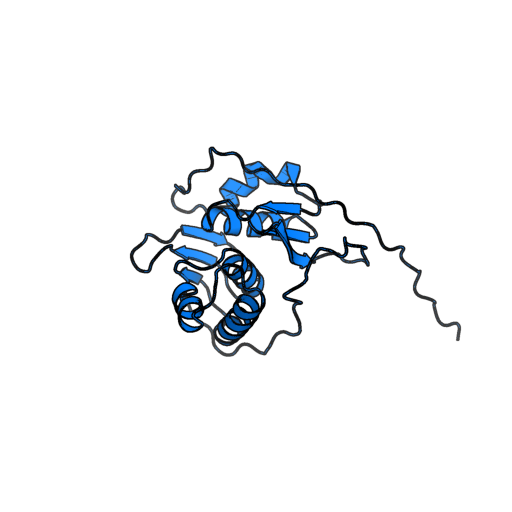6 C C . PRO A 1 96 ? 0.363 -0.278 23.295 1.00 84.75 96 PRO A C 1
ATOM 758 O O . PRO A 1 96 ? 0.958 0.568 23.962 1.00 84.75 96 PRO A O 1
ATOM 761 N N . VAL A 1 97 ? -0.568 0.036 22.395 1.00 89.25 97 VAL A N 1
ATOM 762 C CA . VAL A 1 97 ? -1.003 1.410 22.117 1.00 89.25 97 VAL A CA 1
ATOM 763 C C . VAL A 1 97 ? -2.527 1.515 22.086 1.00 89.25 97 VAL A C 1
ATOM 765 O O . VAL A 1 97 ? -3.224 0.558 21.739 1.00 89.25 97 VAL A O 1
ATOM 768 N N . LEU A 1 98 ? -3.045 2.684 22.459 1.00 88.00 98 LEU A N 1
ATOM 769 C CA . LEU A 1 98 ? -4.460 3.038 22.401 1.00 88.00 98 LEU A CA 1
ATOM 770 C C . LEU A 1 98 ? -4.726 3.843 21.128 1.00 88.00 98 LEU A C 1
ATOM 772 O O . LEU A 1 98 ? -4.134 4.900 20.910 1.00 88.00 98 LEU A O 1
ATOM 776 N N . ARG A 1 99 ? -5.643 3.339 20.300 1.00 90.38 99 ARG A N 1
ATOM 777 C CA . ARG A 1 99 ? -6.072 3.976 19.049 1.00 90.38 99 ARG A CA 1
ATOM 778 C C . ARG A 1 99 ? -7.484 4.515 19.179 1.00 90.38 99 ARG A C 1
ATOM 780 O O . ARG A 1 99 ? -8.274 4.033 19.988 1.00 90.38 99 ARG A O 1
ATOM 787 N N . ASN A 1 100 ? -7.810 5.478 18.324 1.00 88.56 100 ASN A N 1
ATOM 788 C CA . ASN A 1 100 ? -9.185 5.922 18.158 1.00 88.56 100 ASN A CA 1
ATOM 789 C C . ASN A 1 100 ? -10.058 4.752 17.665 1.00 88.56 100 ASN A C 1
ATOM 791 O O . ASN A 1 100 ? -9.713 4.091 16.687 1.00 88.56 100 ASN A O 1
ATOM 795 N N . GLU A 1 101 ? -11.197 4.529 18.319 1.00 87.88 101 GLU A N 1
ATOM 796 C CA . GLU A 1 101 ? -12.141 3.442 18.017 1.00 87.88 101 GLU A CA 1
ATOM 797 C C . GLU A 1 101 ? -12.700 3.475 16.585 1.00 87.88 101 GLU A C 1
ATOM 799 O O . GLU A 1 101 ? -13.111 2.448 16.050 1.00 87.88 101 GLU A O 1
ATOM 804 N N . ASN A 1 102 ? -12.665 4.640 15.934 1.00 91.88 102 ASN A N 1
ATOM 805 C CA . ASN A 1 102 ? -13.141 4.814 14.563 1.00 91.88 102 ASN A CA 1
ATOM 806 C C . ASN A 1 102 ? -12.156 4.299 13.497 1.00 91.88 102 ASN A C 1
ATOM 808 O O . ASN A 1 102 ? -12.486 4.305 12.308 1.00 91.88 102 ASN A O 1
ATOM 812 N N . ILE A 1 103 ? -10.949 3.877 13.894 1.00 92.62 103 ILE A N 1
ATOM 813 C CA . ILE A 1 103 ? -9.949 3.302 12.991 1.00 92.62 103 ILE A CA 1
ATOM 814 C C . ILE A 1 103 ? -10.220 1.808 12.839 1.00 92.62 103 ILE A C 1
ATOM 816 O O . ILE A 1 103 ? -10.096 1.024 13.779 1.00 92.62 103 ILE A O 1
ATOM 820 N N . GLN A 1 104 ? -10.576 1.407 11.624 1.00 92.00 104 GLN A N 1
ATOM 821 C CA . GLN A 1 104 ? -10.889 0.020 11.305 1.00 92.00 104 GLN A CA 1
ATOM 822 C C . GLN A 1 104 ? -9.629 -0.735 10.895 1.00 92.00 104 GLN A C 1
ATOM 824 O O . GLN A 1 104 ? -8.802 -0.233 10.136 1.00 92.00 104 GLN A O 1
ATOM 829 N N . ILE A 1 105 ? -9.514 -1.982 11.344 1.00 89.94 105 ILE A N 1
ATOM 830 C CA . ILE A 1 105 ? -8.419 -2.879 10.973 1.00 89.94 105 ILE A CA 1
ATOM 831 C C . ILE A 1 105 ? -8.993 -3.953 10.054 1.00 89.94 105 ILE A C 1
ATOM 833 O O . ILE A 1 105 ? -9.745 -4.818 10.505 1.00 89.94 105 ILE A O 1
ATOM 837 N N . LEU A 1 106 ? -8.665 -3.893 8.762 1.00 85.00 106 LEU A N 1
ATOM 838 C CA . LEU A 1 106 ? -9.177 -4.859 7.780 1.00 85.00 106 LEU A CA 1
ATOM 839 C C . LEU A 1 106 ? -8.281 -6.082 7.626 1.00 85.00 106 LEU A C 1
ATOM 841 O O . LEU A 1 106 ? -8.778 -7.159 7.301 1.00 85.00 106 LEU A O 1
ATOM 845 N N . TYR A 1 107 ? -6.984 -5.907 7.858 1.00 78.38 107 TYR A N 1
ATOM 846 C CA . TYR A 1 107 ? -5.990 -6.956 7.763 1.00 78.38 107 TYR A CA 1
ATOM 847 C C . TYR A 1 107 ? -5.106 -6.924 9.003 1.00 78.38 107 TYR A C 1
ATOM 849 O O . TYR A 1 107 ? -4.587 -5.881 9.392 1.00 78.38 107 TYR A O 1
ATOM 857 N N . LYS A 1 108 ? -4.951 -8.087 9.630 1.00 71.69 108 LYS A N 1
ATOM 858 C CA . LYS A 1 108 ? -3.889 -8.349 10.595 1.00 71.69 108 LYS A CA 1
ATOM 859 C C . LYS A 1 108 ? -3.060 -9.460 9.995 1.00 71.69 108 LYS A C 1
ATOM 861 O O . LYS A 1 108 ? -3.622 -10.503 9.658 1.00 71.69 108 LYS A O 1
ATOM 866 N N . ASN A 1 109 ? -1.759 -9.232 9.861 1.00 61.66 109 ASN A N 1
ATOM 867 C CA . ASN A 1 109 ? -0.844 -10.228 9.331 1.00 61.66 109 ASN A CA 1
ATOM 868 C C . ASN A 1 109 ? -0.911 -11.475 10.228 1.00 61.66 109 ASN A C 1
ATOM 870 O O . ASN A 1 109 ? -0.437 -11.470 11.362 1.00 61.66 109 ASN A O 1
ATOM 874 N N . THR A 1 110 ? -1.627 -12.499 9.770 1.00 47.97 110 THR A N 1
ATOM 875 C CA . THR A 1 110 ? -1.971 -13.683 10.559 1.00 47.97 110 THR A CA 1
ATOM 876 C C . THR A 1 110 ? -1.416 -14.895 9.834 1.00 47.97 110 THR A C 1
ATOM 878 O O . THR A 1 110 ? -2.081 -15.505 9.012 1.00 47.97 110 THR A O 1
ATOM 881 N N . ASN A 1 111 ? -0.172 -15.225 10.181 1.00 49.28 111 ASN A N 1
ATOM 882 C CA . ASN A 1 111 ? 0.597 -16.388 9.740 1.00 49.28 111 ASN A CA 1
ATOM 883 C C . ASN A 1 111 ? 0.953 -16.439 8.245 1.00 49.28 111 ASN A C 1
ATOM 885 O O . ASN A 1 111 ? 0.113 -16.556 7.357 1.00 49.28 111 ASN A O 1
ATOM 889 N N . HIS A 1 112 ? 2.262 -16.466 7.991 1.00 51.72 112 HIS A N 1
ATOM 890 C CA . HIS A 1 112 ? 2.839 -16.784 6.695 1.00 51.72 112 HIS A CA 1
ATOM 891 C C . HIS A 1 112 ? 2.444 -18.214 6.303 1.00 51.72 112 HIS A C 1
ATOM 893 O O . HIS A 1 112 ? 2.925 -19.180 6.893 1.00 51.72 112 HIS A O 1
ATOM 899 N N . GLN A 1 113 ? 1.566 -18.364 5.311 1.00 57.09 113 GLN A N 1
ATOM 900 C CA . GLN A 1 113 ? 1.465 -19.637 4.600 1.00 57.09 113 GLN A CA 1
ATOM 901 C C . GLN A 1 113 ? 2.822 -19.939 3.956 1.00 57.09 113 GLN A C 1
ATOM 903 O O . GLN A 1 113 ? 3.464 -19.030 3.428 1.00 57.09 113 GLN A O 1
ATOM 908 N N . GLU A 1 114 ? 3.258 -21.201 3.993 1.00 58.78 114 GLU A N 1
ATOM 909 C CA . GLU A 1 114 ? 4.427 -21.650 3.235 1.00 58.78 114 GLU A CA 1
ATOM 910 C C . GLU A 1 114 ? 4.194 -21.363 1.750 1.00 58.78 114 GLU A C 1
ATOM 912 O O . GLU A 1 114 ? 3.410 -22.038 1.076 1.00 58.78 114 GLU A O 1
ATOM 917 N N . LEU A 1 115 ? 4.855 -20.328 1.240 1.00 66.88 115 LEU A N 1
ATOM 918 C CA . LEU A 1 115 ? 4.750 -19.972 -0.161 1.00 66.88 115 LEU A CA 1
ATOM 919 C C . LEU A 1 115 ? 5.546 -20.983 -0.983 1.00 66.88 115 LEU A C 1
ATOM 921 O O . LEU A 1 115 ? 6.735 -21.197 -0.746 1.00 66.88 115 LEU A O 1
ATOM 925 N N . ARG A 1 116 ? 4.891 -21.603 -1.964 1.00 70.12 116 ARG A N 1
ATOM 926 C CA . ARG A 1 116 ? 5.527 -22.564 -2.869 1.00 70.12 116 ARG A CA 1
ATOM 927 C C . ARG A 1 116 ? 5.824 -21.912 -4.213 1.00 70.12 116 ARG A C 1
ATOM 929 O O . ARG A 1 116 ? 4.957 -21.278 -4.808 1.00 70.12 116 ARG A O 1
ATOM 936 N N . GLY A 1 117 ? 7.031 -22.159 -4.715 1.00 79.44 117 GLY A N 1
ATOM 937 C CA . GLY A 1 117 ? 7.485 -21.678 -6.016 1.00 79.44 117 GLY A CA 1
ATOM 938 C C . GLY A 1 117 ? 8.034 -20.251 -5.979 1.00 79.44 117 GLY A C 1
ATOM 939 O O . GLY A 1 117 ? 7.627 -19.425 -5.170 1.00 79.44 117 GLY A O 1
ATOM 940 N N . PHE A 1 118 ? 8.971 -19.981 -6.881 1.00 89.56 118 PHE A N 1
ATOM 941 C CA . PHE A 1 118 ? 9.603 -18.681 -7.079 1.00 89.56 118 PHE A CA 1
ATOM 942 C C . PHE A 1 118 ? 9.410 -18.248 -8.534 1.00 89.56 118 PHE A C 1
ATOM 944 O O . PHE A 1 118 ? 9.379 -19.093 -9.431 1.00 89.56 118 PHE A O 1
ATOM 951 N N . SER A 1 119 ? 9.259 -16.948 -8.769 1.00 91.44 119 SER A N 1
ATOM 952 C CA . SER A 1 119 ? 9.108 -16.366 -10.106 1.00 91.44 119 SER A CA 1
ATOM 953 C C . SER A 1 119 ? 10.143 -15.268 -10.319 1.00 91.44 119 SER A C 1
ATOM 955 O O . SER A 1 119 ? 10.376 -14.471 -9.420 1.00 91.44 119 SER A O 1
ATOM 957 N N . SER A 1 120 ? 10.735 -15.147 -11.506 1.00 93.00 120 SER A N 1
ATOM 958 C CA . SER A 1 120 ? 11.501 -13.931 -11.820 1.00 93.00 120 SER A CA 1
ATOM 959 C C . SER A 1 120 ? 10.580 -12.706 -11.813 1.00 93.00 120 SER A C 1
ATOM 961 O O . SER A 1 120 ? 10.895 -11.689 -11.206 1.00 93.00 120 SER A O 1
ATOM 963 N N . GLU A 1 121 ? 9.399 -12.849 -12.408 1.00 94.69 121 GLU A N 1
ATOM 964 C CA . GLU A 1 121 ? 8.402 -11.792 -12.535 1.00 94.69 121 GLU A CA 1
ATOM 965 C C . GLU A 1 121 ? 7.014 -12.306 -12.134 1.00 94.69 121 GLU A C 1
ATOM 967 O O . GLU A 1 121 ? 6.644 -13.449 -12.430 1.00 94.69 121 GLU A O 1
ATOM 972 N N . LEU A 1 122 ? 6.250 -11.469 -11.436 1.00 95.75 122 LEU A N 1
ATOM 973 C CA . LEU A 1 122 ? 4.866 -11.710 -11.051 1.00 95.75 122 LEU A CA 1
ATOM 974 C C . LEU A 1 122 ? 4.008 -10.506 -11.449 1.00 95.75 122 LEU A C 1
ATOM 976 O O . LEU A 1 122 ? 4.222 -9.398 -10.974 1.00 95.75 122 LEU A O 1
ATOM 980 N N . ILE A 1 123 ? 2.990 -10.724 -12.279 1.00 96.62 123 ILE A N 1
ATOM 981 C CA . ILE A 1 123 ? 2.021 -9.683 -12.638 1.00 96.62 123 ILE A CA 1
ATOM 982 C C . ILE A 1 123 ? 0.718 -9.957 -11.893 1.00 96.62 123 ILE A C 1
ATOM 984 O O . ILE A 1 123 ? 0.099 -11.008 -12.074 1.00 96.62 123 ILE A O 1
ATOM 988 N N . VAL A 1 124 ? 0.287 -9.004 -11.070 1.00 96.69 124 VAL A N 1
ATOM 989 C CA . VAL A 1 124 ? -0.981 -9.056 -10.335 1.00 96.69 124 VAL A CA 1
ATOM 990 C C . VAL A 1 124 ? -1.916 -7.997 -10.912 1.00 96.69 124 VAL A C 1
ATOM 992 O O . VAL A 1 124 ? -1.816 -6.812 -10.601 1.00 96.69 124 VAL A O 1
ATOM 995 N N . ASN A 1 125 ? -2.845 -8.425 -11.767 1.00 96.56 125 ASN A N 1
ATOM 996 C CA . ASN A 1 125 ? -3.860 -7.540 -12.334 1.00 96.56 125 ASN A CA 1
ATOM 997 C C . ASN A 1 125 ? -5.005 -7.331 -11.328 1.00 96.56 125 ASN A C 1
ATOM 999 O O . ASN A 1 125 ? -5.977 -8.090 -11.308 1.00 96.56 125 ASN A O 1
ATOM 1003 N N . LEU A 1 126 ? -4.857 -6.320 -10.468 1.00 95.88 126 LEU A N 1
ATOM 1004 C CA . LEU A 1 126 ? -5.811 -6.004 -9.404 1.00 95.88 126 LEU A CA 1
ATOM 1005 C C . LEU A 1 126 ? -7.163 -5.546 -9.951 1.00 95.88 126 LEU A C 1
ATOM 1007 O O . LEU A 1 126 ? -8.190 -5.868 -9.359 1.00 95.88 126 LEU A O 1
ATOM 1011 N N . GLU A 1 127 ? -7.186 -4.878 -11.103 1.00 95.12 127 GLU A N 1
ATOM 1012 C CA . GLU A 1 127 ? -8.433 -4.518 -11.784 1.00 95.12 127 GLU A CA 1
ATOM 1013 C C . GLU A 1 127 ? -9.234 -5.751 -12.196 1.00 95.12 127 GLU A C 1
ATOM 1015 O O . GLU A 1 127 ? -10.429 -5.825 -11.927 1.00 95.12 127 GLU A O 1
ATOM 1020 N N . ALA A 1 128 ? -8.584 -6.768 -12.766 1.00 93.88 128 ALA A N 1
ATOM 1021 C CA . ALA A 1 128 ? -9.259 -8.007 -13.140 1.00 93.88 128 ALA A CA 1
ATOM 1022 C C . ALA A 1 128 ? -9.811 -8.761 -11.918 1.00 93.88 128 ALA A C 1
ATOM 1024 O O . ALA A 1 128 ? -10.867 -9.389 -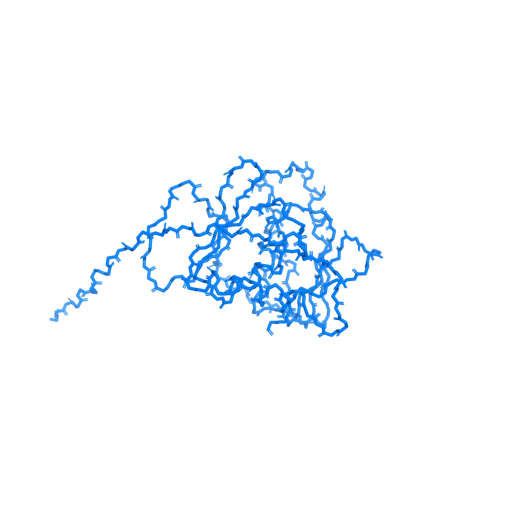12.002 1.00 93.88 128 ALA A O 1
ATOM 1025 N N . PHE A 1 129 ? -9.115 -8.715 -10.777 1.00 93.56 129 PHE A N 1
ATOM 1026 C CA . PHE A 1 129 ? -9.635 -9.254 -9.518 1.00 93.56 129 PHE A CA 1
ATOM 1027 C C . PHE A 1 129 ? -10.839 -8.452 -9.008 1.00 93.56 129 PHE A C 1
ATOM 1029 O O . PHE A 1 129 ? -11.820 -9.048 -8.563 1.00 93.56 129 PHE A O 1
ATOM 1036 N N . TRP A 1 130 ? -10.775 -7.125 -9.102 1.00 93.31 130 TRP A N 1
ATOM 1037 C CA . TRP A 1 130 ? -11.815 -6.215 -8.634 1.00 93.31 130 TRP A CA 1
ATOM 1038 C C . TRP A 1 130 ? -13.093 -6.284 -9.481 1.00 93.31 130 TRP A C 1
ATOM 1040 O O . TRP A 1 130 ? -14.186 -6.467 -8.946 1.00 93.31 130 TRP A O 1
ATOM 1050 N N . GLN A 1 131 ? -12.964 -6.227 -10.808 1.00 91.38 131 GLN A N 1
ATOM 1051 C CA . GLN A 1 131 ? -14.091 -6.260 -11.745 1.00 91.38 131 GLN A CA 1
ATOM 1052 C C . GLN A 1 131 ? -14.899 -7.560 -11.648 1.00 91.38 131 GLN A C 1
ATOM 1054 O O . GLN A 1 131 ? -16.119 -7.536 -11.784 1.00 91.38 131 GLN A O 1
ATOM 1059 N N . LYS A 1 132 ? -14.253 -8.695 -11.346 1.00 88.00 132 LYS A N 1
ATOM 1060 C CA . LYS A 1 132 ? -14.947 -9.981 -11.146 1.00 88.00 132 LYS A CA 1
ATOM 1061 C C . LYS A 1 132 ? -15.937 -9.969 -9.980 1.00 88.00 132 LYS A C 1
ATOM 1063 O O . LYS A 1 132 ? -16.860 -10.780 -9.979 1.00 88.00 132 LYS A O 1
ATOM 1068 N N . ASP A 1 133 ? -15.746 -9.096 -8.993 1.00 81.62 133 ASP A N 1
ATOM 1069 C CA . ASP A 1 133 ? -16.620 -9.017 -7.819 1.00 81.62 133 ASP A CA 1
ATOM 1070 C C . ASP A 1 133 ? -17.846 -8.111 -8.038 1.00 81.62 133 ASP A C 1
ATOM 1072 O O . ASP A 1 133 ? -18.784 -8.175 -7.248 1.00 81.62 133 ASP A O 1
ATOM 1076 N N . ASN A 1 134 ? -17.881 -7.309 -9.118 1.00 72.88 134 ASN A N 1
ATOM 1077 C CA . ASN A 1 134 ? -18.955 -6.348 -9.437 1.00 72.88 134 ASN A CA 1
ATOM 1078 C C . ASN A 1 134 ? -19.318 -5.396 -8.272 1.00 72.88 134 ASN A C 1
ATOM 1080 O O . ASN A 1 134 ? -20.478 -5.018 -8.092 1.00 72.88 134 ASN A O 1
ATOM 1084 N N . ALA A 1 135 ? -18.329 -5.021 -7.461 1.00 72.06 135 ALA A N 1
ATOM 1085 C CA . ALA A 1 135 ? -18.519 -4.244 -6.241 1.00 72.06 135 ALA A CA 1
ATOM 1086 C C . ALA A 1 135 ? -18.395 -2.724 -6.449 1.00 72.06 135 ALA A C 1
ATOM 1088 O O . ALA A 1 135 ? -17.825 -2.247 -7.431 1.00 72.06 135 ALA A O 1
ATOM 1089 N N . ARG A 1 136 ? -18.912 -1.948 -5.486 1.00 72.56 136 ARG A N 1
ATOM 1090 C CA . ARG A 1 136 ? -18.701 -0.489 -5.412 1.00 72.56 136 ARG A CA 1
ATOM 1091 C C . ARG A 1 136 ? -17.343 -0.173 -4.783 1.00 72.56 136 ARG A C 1
ATOM 1093 O O . ARG A 1 136 ? -16.889 -0.908 -3.914 1.00 72.56 136 ARG A O 1
ATOM 1100 N N . GLU A 1 137 ? -16.749 0.954 -5.174 1.00 67.00 137 GLU A N 1
ATOM 1101 C CA . GLU A 1 137 ? -15.379 1.381 -4.822 1.00 67.00 137 GLU A CA 1
ATOM 1102 C C . GLU A 1 137 ? -15.085 1.391 -3.302 1.00 67.00 137 GLU A C 1
ATOM 1104 O O . GLU A 1 137 ? -14.000 0.996 -2.893 1.00 67.00 137 GLU A O 1
ATOM 1109 N N . ASP A 1 138 ? -16.076 1.723 -2.462 1.00 66.88 138 ASP A N 1
ATOM 1110 C CA . ASP A 1 138 ? -15.954 1.833 -0.993 1.00 66.88 138 ASP A CA 1
ATOM 1111 C C . ASP A 1 138 ? -16.519 0.631 -0.199 1.00 66.88 138 ASP A C 1
ATOM 1113 O O . ASP A 1 138 ? -16.711 0.702 1.028 1.00 66.88 138 ASP A O 1
ATOM 1117 N N . ASP A 1 139 ? -16.845 -0.480 -0.867 1.00 84.50 139 ASP A N 1
ATOM 1118 C CA . ASP A 1 139 ? -17.342 -1.675 -0.182 1.00 84.50 139 ASP A CA 1
ATOM 1119 C C . ASP A 1 139 ? -16.190 -2.454 0.469 1.00 84.50 139 ASP A C 1
ATOM 1121 O O . ASP A 1 139 ? -15.549 -3.316 -0.136 1.00 84.50 139 ASP A O 1
ATOM 1125 N N . LEU A 1 140 ? -15.952 -2.168 1.753 1.00 89.12 140 LEU A N 1
ATOM 1126 C CA . LEU A 1 140 ? -14.903 -2.813 2.545 1.00 89.12 140 LEU A CA 1
ATOM 1127 C C . LEU A 1 140 ? -15.024 -4.345 2.578 1.00 89.12 140 LEU A C 1
ATOM 1129 O O . LEU A 1 140 ? -14.000 -5.024 2.667 1.00 89.12 140 LEU A O 1
ATOM 1133 N N . LYS A 1 141 ? -16.240 -4.909 2.493 1.00 89.56 141 LYS A N 1
ATOM 1134 C CA . LYS A 1 141 ? -16.418 -6.371 2.469 1.00 89.56 141 LYS A CA 1
ATOM 1135 C C . LYS A 1 141 ? -15.915 -6.953 1.154 1.00 89.56 141 LYS A C 1
ATOM 1137 O O . LYS A 1 141 ? -15.226 -7.974 1.168 1.00 89.56 141 LYS A O 1
ATOM 1142 N N . SER A 1 142 ? -16.210 -6.290 0.041 1.00 90.88 142 SER A N 1
ATOM 1143 C CA . SER A 1 142 ? -15.674 -6.664 -1.267 1.00 90.88 142 SER A CA 1
ATOM 1144 C C . SER A 1 142 ? -14.165 -6.483 -1.338 1.00 90.88 142 SER A C 1
ATOM 1146 O O . SER A 1 142 ? -13.478 -7.400 -1.779 1.00 90.88 142 SER A O 1
ATOM 1148 N N . ILE A 1 143 ? -13.617 -5.383 -0.807 1.00 92.31 143 ILE A N 1
ATOM 1149 C CA . ILE A 1 143 ? -12.160 -5.188 -0.729 1.00 92.31 143 ILE A CA 1
ATOM 1150 C C . ILE A 1 143 ? -11.506 -6.338 0.043 1.00 92.31 143 ILE A C 1
ATOM 1152 O O . ILE A 1 143 ? -10.557 -6.938 -0.452 1.00 92.31 143 ILE A O 1
ATOM 1156 N N . GLN A 1 144 ? -12.036 -6.714 1.212 1.00 91.62 144 GLN A N 1
ATOM 1157 C CA . GLN A 1 144 ? -11.517 -7.851 1.983 1.00 91.62 144 GLN A CA 1
ATOM 1158 C C . GLN A 1 144 ? -11.614 -9.178 1.220 1.00 91.62 144 GLN A C 1
ATOM 1160 O O . GLN A 1 144 ? -10.689 -9.992 1.270 1.00 91.62 144 GLN A O 1
ATOM 1165 N N . LYS A 1 145 ? -12.731 -9.424 0.529 1.00 91.06 145 LYS A N 1
ATOM 1166 C CA . LYS A 1 145 ? -12.939 -10.643 -0.262 1.00 91.06 145 LYS A CA 1
ATOM 1167 C C . LYS A 1 145 ? -11.941 -10.731 -1.416 1.00 91.06 145 LYS A C 1
ATOM 1169 O O . LYS A 1 145 ? -11.311 -11.773 -1.595 1.00 91.06 145 LYS A O 1
ATOM 1174 N N . VAL A 1 146 ? -11.783 -9.642 -2.163 1.00 93.38 146 VAL A N 1
ATOM 1175 C CA . VAL A 1 146 ? -10.852 -9.540 -3.290 1.00 93.38 146 VAL A CA 1
ATOM 1176 C C . VAL A 1 146 ? -9.410 -9.653 -2.804 1.00 93.38 146 VAL A C 1
ATOM 1178 O O . VAL A 1 146 ? -8.643 -10.440 -3.352 1.00 93.38 146 VAL A O 1
ATOM 1181 N N . PHE A 1 147 ? -9.059 -8.968 -1.717 1.00 93.38 147 PHE A N 1
ATOM 1182 C CA . PHE A 1 147 ? -7.732 -9.044 -1.116 1.00 93.38 147 PHE A CA 1
ATOM 1183 C C . PHE A 1 147 ? -7.358 -10.477 -0.701 1.00 93.38 147 PHE A C 1
ATOM 1185 O O . PHE A 1 147 ? -6.277 -10.951 -1.040 1.00 93.38 147 PHE A O 1
ATOM 1192 N N . LYS A 1 148 ? -8.279 -11.233 -0.085 1.00 91.62 148 LYS A N 1
ATOM 1193 C CA . LYS A 1 148 ? -8.068 -12.663 0.221 1.00 91.62 148 LYS A CA 1
ATOM 1194 C C . LYS A 1 148 ? -7.873 -13.535 -1.023 1.00 91.62 148 LYS A C 1
ATOM 1196 O O . LYS A 1 148 ? -7.248 -14.591 -0.941 1.00 91.62 148 LYS A O 1
ATOM 1201 N N . ALA A 1 149 ? -8.450 -13.158 -2.163 1.00 92.12 149 ALA A N 1
ATOM 1202 C CA . ALA A 1 149 ? -8.225 -13.866 -3.422 1.00 92.12 149 ALA A CA 1
ATOM 1203 C C . ALA A 1 149 ? -6.834 -13.553 -3.994 1.00 92.12 149 ALA A C 1
ATOM 1205 O O . ALA A 1 149 ? -6.140 -14.471 -4.429 1.00 92.12 149 ALA A O 1
ATOM 1206 N N . VAL A 1 150 ? -6.415 -12.286 -3.930 1.00 93.44 150 VAL A N 1
ATOM 1207 C CA . VAL A 1 150 ? -5.067 -11.836 -4.313 1.00 93.44 150 VAL A CA 1
ATOM 1208 C C . VAL A 1 150 ? -4.000 -12.505 -3.447 1.00 93.44 150 VAL A C 1
ATOM 1210 O O . VAL A 1 150 ? -2.994 -12.977 -3.968 1.00 93.44 150 VAL A O 1
ATOM 1213 N N . GLU A 1 151 ? -4.236 -12.629 -2.141 1.00 91.75 151 GLU A N 1
ATOM 1214 C CA . GLU A 1 151 ? -3.300 -13.258 -1.207 1.00 91.75 151 GLU A CA 1
ATOM 1215 C C . GLU A 1 151 ? -2.926 -14.687 -1.609 1.00 91.75 151 GLU A C 1
ATOM 1217 O O . GLU A 1 151 ? -1.755 -15.056 -1.557 1.00 91.75 151 GLU A O 1
ATOM 1222 N N . LYS A 1 152 ? -3.899 -15.462 -2.095 1.00 90.06 152 LYS A N 1
ATOM 1223 C CA . LYS A 1 152 ? -3.685 -16.835 -2.582 1.00 90.06 152 LYS A CA 1
ATOM 1224 C C . LYS A 1 152 ? -2.903 -16.905 -3.894 1.00 90.06 152 LYS A C 1
ATOM 1226 O O . LYS A 1 152 ? -2.415 -17.973 -4.251 1.00 90.06 152 LYS A O 1
ATOM 1231 N N . PHE A 1 153 ? -2.847 -15.806 -4.639 1.00 90.50 153 PHE A N 1
ATOM 1232 C CA . PHE A 1 153 ? -2.144 -15.715 -5.916 1.00 90.50 153 PHE A CA 1
ATOM 1233 C C . PHE A 1 153 ? -0.681 -15.283 -5.744 1.00 90.50 153 PHE A C 1
ATOM 1235 O O . PHE A 1 153 ? 0.160 -15.596 -6.588 1.00 90.50 153 PHE A O 1
ATOM 1242 N N . ILE A 1 154 ? -0.367 -14.576 -4.655 1.00 91.00 154 ILE A N 1
ATOM 1243 C CA . ILE A 1 154 ? 0.979 -14.066 -4.393 1.00 91.00 154 ILE A CA 1
ATOM 1244 C C . ILE A 1 154 ? 1.942 -15.212 -4.079 1.00 91.00 154 ILE A C 1
ATOM 1246 O O . ILE A 1 154 ? 1.684 -16.068 -3.236 1.00 91.00 154 ILE A O 1
ATOM 1250 N N . LYS A 1 155 ? 3.104 -15.163 -4.727 1.00 91.12 155 LYS A N 1
ATOM 1251 C CA . LYS A 1 155 ? 4.250 -16.050 -4.518 1.00 91.12 155 LYS A CA 1
ATOM 1252 C C . LYS A 1 155 ? 5.546 -15.229 -4.527 1.00 91.12 155 LYS A C 1
ATOM 1254 O O . LYS A 1 155 ? 5.530 -14.123 -5.063 1.00 91.12 155 LYS A O 1
ATOM 1259 N N . PRO A 1 156 ? 6.649 -15.747 -3.965 1.00 93.50 156 PRO A N 1
ATOM 1260 C CA . PRO A 1 156 ? 7.933 -15.076 -3.986 1.00 93.50 156 PRO A CA 1
ATOM 1261 C C . PRO A 1 156 ? 8.394 -14.730 -5.403 1.00 93.50 156 PRO A C 1
ATOM 1263 O O . PRO A 1 156 ? 8.289 -15.564 -6.313 1.00 93.50 156 PRO A O 1
ATOM 1266 N N . SER A 1 157 ? 8.929 -13.524 -5.584 1.00 95.06 157 SER A N 1
ATOM 1267 C CA . SER A 1 157 ? 9.425 -13.066 -6.883 1.00 95.06 157 SER A CA 1
ATOM 1268 C C . SER A 1 157 ? 10.563 -12.051 -6.806 1.00 95.06 157 SER A C 1
ATOM 1270 O O . SER A 1 157 ? 10.756 -11.424 -5.773 1.00 95.06 157 SER A O 1
ATOM 1272 N N . LEU A 1 158 ? 11.304 -11.830 -7.898 1.00 95.31 158 LEU A N 1
ATOM 1273 C CA . LEU A 1 158 ? 12.218 -10.676 -7.961 1.00 95.31 158 LEU A CA 1
ATOM 1274 C C . LEU A 1 158 ? 11.439 -9.385 -8.190 1.00 95.31 158 LEU A C 1
ATOM 1276 O O . LEU A 1 158 ? 11.635 -8.419 -7.463 1.00 95.31 158 LEU A O 1
ATOM 1280 N N . VAL A 1 159 ? 10.527 -9.388 -9.161 1.00 96.19 159 VAL A N 1
ATOM 1281 C CA . VAL A 1 159 ? 9.734 -8.214 -9.537 1.00 96.19 159 VAL A CA 1
ATOM 1282 C C . VAL A 1 159 ? 8.252 -8.553 -9.468 1.00 96.19 159 VAL A C 1
ATOM 1284 O O . VAL A 1 159 ? 7.819 -9.546 -10.053 1.00 96.19 159 VAL A O 1
ATOM 1287 N N . THR A 1 160 ? 7.474 -7.718 -8.780 1.00 97.31 160 THR A N 1
ATOM 1288 C CA . THR A 1 160 ? 6.009 -7.760 -8.829 1.00 97.31 160 THR A CA 1
ATOM 1289 C C . THR A 1 160 ?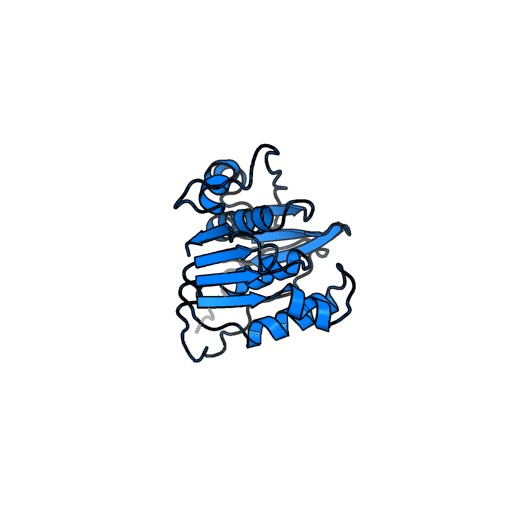 5.461 -6.486 -9.458 1.00 97.31 160 THR A C 1
ATOM 1291 O O . THR A 1 160 ? 5.749 -5.391 -8.979 1.00 97.31 160 THR A O 1
ATOM 1294 N N . THR A 1 161 ? 4.607 -6.623 -10.468 1.00 97.25 161 THR A N 1
ATOM 1295 C CA . THR A 1 161 ? 3.898 -5.501 -11.096 1.00 97.25 161 THR A CA 1
ATOM 1296 C C . THR A 1 161 ? 2.418 -5.554 -10.728 1.00 97.25 161 THR A C 1
ATOM 1298 O O . THR A 1 161 ? 1.729 -6.530 -11.037 1.00 97.25 161 THR A O 1
ATOM 1301 N N . LEU A 1 162 ? 1.920 -4.504 -10.072 1.00 97.88 162 LEU A N 1
ATOM 1302 C CA . LEU A 1 162 ? 0.497 -4.307 -9.800 1.00 97.88 162 LEU A CA 1
ATOM 1303 C C . LEU A 1 162 ? -0.132 -3.532 -10.959 1.00 97.88 162 LEU A C 1
ATOM 1305 O O . LEU A 1 162 ? 0.322 -2.436 -11.290 1.00 97.88 162 LEU A O 1
ATOM 1309 N N . VAL A 1 163 ? -1.170 -4.102 -11.573 1.00 97.38 163 VAL A N 1
ATOM 1310 C CA . VAL A 1 163 ? -1.763 -3.566 -12.808 1.00 97.38 163 VAL A CA 1
ATOM 1311 C C . VAL A 1 163 ? -3.231 -3.196 -12.620 1.00 97.38 163 VAL A C 1
ATOM 1313 O O . VAL A 1 163 ? -3.999 -3.965 -12.033 1.00 97.38 163 VAL A O 1
ATOM 1316 N N . GLY A 1 164 ? -3.617 -2.063 -13.208 1.00 95.06 164 GLY A N 1
ATOM 1317 C CA . GLY A 1 164 ? -5.002 -1.703 -13.501 1.00 95.06 164 GLY A CA 1
ATOM 1318 C C . GLY A 1 164 ? -5.582 -0.594 -12.623 1.00 95.06 164 GLY A C 1
ATOM 1319 O O . GLY A 1 164 ? -4.880 0.057 -11.849 1.00 95.06 164 GLY A O 1
ATOM 1320 N N . LYS A 1 165 ? -6.899 -0.400 -12.734 1.00 92.69 165 LYS A N 1
ATOM 1321 C CA . LYS A 1 165 ? -7.703 0.523 -11.915 1.00 92.69 165 LYS A CA 1
ATOM 1322 C C . LYS A 1 165 ? -8.550 -0.231 -10.885 1.00 92.69 165 LYS A C 1
ATOM 1324 O O . LYS A 1 165 ? -9.474 -0.963 -11.227 1.00 92.69 165 LYS A O 1
ATOM 1329 N N . ALA A 1 166 ? -8.246 -0.031 -9.607 1.00 93.38 166 ALA A N 1
ATOM 1330 C CA . ALA A 1 166 ? -8.986 -0.572 -8.465 1.00 93.38 166 ALA A CA 1
ATOM 1331 C C . ALA A 1 166 ? -8.861 0.399 -7.269 1.00 93.38 166 ALA A C 1
ATOM 1333 O O . ALA A 1 166 ? -8.020 1.302 -7.327 1.00 93.38 166 ALA A O 1
ATOM 1334 N N . PRO A 1 167 ? -9.656 0.243 -6.191 1.00 94.31 167 PRO A N 1
ATOM 1335 C CA . PRO A 1 167 ? -9.563 1.115 -5.020 1.00 94.31 167 PRO A CA 1
ATOM 1336 C C . PRO A 1 167 ? -8.135 1.177 -4.466 1.00 94.31 167 PRO A C 1
ATOM 1338 O O . PRO A 1 167 ? -7.477 0.140 -4.335 1.00 94.31 167 PRO A O 1
ATOM 1341 N N . ALA A 1 168 ? -7.657 2.370 -4.100 1.00 95.56 168 ALA A N 1
ATOM 1342 C CA . ALA A 1 168 ? -6.280 2.568 -3.640 1.00 95.56 168 ALA A CA 1
ATOM 1343 C C . ALA A 1 168 ? -5.956 1.695 -2.420 1.00 95.56 168 ALA A C 1
ATOM 1345 O O . ALA A 1 168 ? -4.879 1.107 -2.338 1.00 95.56 168 ALA A O 1
ATOM 1346 N N . LEU A 1 169 ? -6.928 1.524 -1.520 1.00 95.94 169 LEU A N 1
ATOM 1347 C CA . LEU A 1 169 ? -6.813 0.627 -0.374 1.00 95.94 169 LEU A CA 1
ATOM 1348 C C . LEU A 1 169 ? -6.400 -0.802 -0.771 1.00 95.94 169 LEU A C 1
ATOM 1350 O O . LEU A 1 169 ? -5.582 -1.409 -0.083 1.00 95.94 169 LEU A O 1
ATOM 1354 N N . LEU A 1 170 ? -6.905 -1.338 -1.889 1.00 95.62 170 LEU A N 1
ATOM 1355 C CA . LEU A 1 170 ? -6.525 -2.671 -2.361 1.00 95.62 170 LEU A CA 1
ATOM 1356 C C . LEU A 1 170 ? -5.056 -2.715 -2.807 1.00 95.62 170 LEU A C 1
ATOM 1358 O O . LEU A 1 170 ? -4.360 -3.682 -2.492 1.00 95.62 170 LEU A O 1
ATOM 1362 N N . PHE A 1 171 ? -4.571 -1.672 -3.489 1.00 97.06 171 PHE A N 1
ATOM 1363 C CA . PHE A 1 171 ? -3.157 -1.554 -3.862 1.00 97.06 171 PHE A CA 1
ATOM 1364 C C . PHE A 1 171 ? -2.258 -1.507 -2.629 1.00 97.06 171 PHE A C 1
ATOM 1366 O O . PHE A 1 171 ? -1.297 -2.268 -2.559 1.00 97.06 171 PHE A O 1
ATOM 1373 N N . LEU A 1 172 ? -2.595 -0.678 -1.637 1.00 97.19 172 LEU A N 1
ATOM 1374 C CA . LEU A 1 172 ? -1.775 -0.511 -0.434 1.00 97.19 172 LEU A CA 1
ATOM 1375 C C . LEU A 1 172 ? -1.746 -1.776 0.433 1.00 97.19 172 LEU A C 1
ATOM 1377 O O . LEU A 1 172 ? -0.679 -2.190 0.882 1.00 97.19 172 LEU A O 1
ATOM 1381 N N . LEU A 1 173 ? -2.889 -2.449 0.614 1.00 95.69 173 LEU A N 1
ATOM 1382 C CA . LEU A 1 173 ? -2.939 -3.738 1.316 1.00 95.69 173 LEU A CA 1
ATOM 1383 C C . LEU A 1 173 ? -2.132 -4.814 0.575 1.00 95.69 173 LEU A C 1
ATOM 1385 O O . LEU A 1 173 ? -1.409 -5.592 1.198 1.00 95.69 173 LEU A O 1
ATOM 1389 N N . THR A 1 174 ? -2.220 -4.847 -0.758 1.00 95.75 174 THR A N 1
ATOM 1390 C CA . THR A 1 174 ? -1.445 -5.785 -1.585 1.00 95.75 174 THR A CA 1
ATOM 1391 C C . THR A 1 174 ? 0.050 -5.496 -1.495 1.00 95.75 174 THR A C 1
ATOM 1393 O O . THR A 1 174 ? 0.836 -6.422 -1.318 1.00 95.75 174 THR A O 1
ATOM 1396 N N . GLN A 1 175 ? 0.453 -4.226 -1.544 1.00 95.94 175 GLN A N 1
ATOM 1397 C CA . GLN A 1 175 ? 1.840 -3.816 -1.349 1.00 95.94 175 GLN A CA 1
ATOM 1398 C C . GLN A 1 175 ? 2.358 -4.233 0.030 1.00 95.94 175 GLN A C 1
ATOM 1400 O O . GLN A 1 175 ? 3.439 -4.811 0.112 1.00 95.94 175 GLN A O 1
ATOM 1405 N N . HIS A 1 176 ? 1.571 -4.029 1.094 1.00 94.19 176 HIS A N 1
ATOM 1406 C CA . HIS A 1 176 ? 1.933 -4.489 2.436 1.00 94.19 176 HIS A CA 1
ATOM 1407 C C . HIS A 1 176 ? 2.199 -6.000 2.469 1.00 94.19 176 HIS A C 1
ATOM 1409 O O . HIS A 1 176 ? 3.194 -6.459 3.024 1.00 94.19 176 HIS A O 1
ATOM 1415 N N . LEU A 1 177 ? 1.330 -6.779 1.820 1.00 92.12 177 LEU A N 1
ATOM 1416 C CA . LEU A 1 177 ? 1.435 -8.234 1.751 1.00 92.12 177 LEU A CA 1
ATOM 1417 C C . LEU A 1 177 ? 2.665 -8.731 0.970 1.00 92.12 177 LEU A C 1
ATOM 1419 O O . LEU A 1 177 ? 3.103 -9.865 1.188 1.00 92.12 177 LEU A O 1
ATOM 1423 N N . LEU A 1 178 ? 3.186 -7.918 0.048 1.00 93.19 178 LEU A N 1
ATOM 1424 C CA . LEU A 1 178 ? 4.358 -8.226 -0.771 1.00 93.19 178 LEU A CA 1
ATOM 1425 C C . LEU A 1 178 ? 5.688 -7.980 -0.043 1.00 93.19 178 LEU A C 1
ATOM 1427 O O . LEU A 1 178 ? 6.709 -8.521 -0.480 1.00 93.19 178 LEU A O 1
ATOM 1431 N N . TYR A 1 179 ? 5.701 -7.234 1.069 1.00 90.38 179 TYR A N 1
ATOM 1432 C CA . TYR A 1 179 ? 6.911 -7.081 1.880 1.00 90.38 179 TYR A CA 1
ATOM 1433 C C . TYR A 1 179 ? 7.412 -8.442 2.378 1.00 90.38 179 TYR A C 1
ATOM 1435 O O . TYR A 1 179 ? 6.661 -9.259 2.913 1.00 90.38 179 TYR A O 1
ATOM 1443 N N . GLY A 1 180 ? 8.703 -8.698 2.159 1.00 87.50 180 GLY A N 1
ATOM 1444 C CA . GLY A 1 180 ? 9.337 -9.988 2.443 1.00 87.50 180 GLY A CA 1
ATOM 1445 C C . GLY A 1 180 ? 9.059 -11.084 1.405 1.00 87.50 180 GLY A C 1
ATOM 1446 O O . GLY A 1 180 ? 9.485 -12.218 1.611 1.00 87.50 180 GLY A O 1
ATOM 1447 N N . LYS A 1 181 ? 8.355 -10.780 0.303 1.00 90.62 181 LYS A N 1
ATOM 1448 C CA . LYS A 1 181 ? 8.047 -11.739 -0.777 1.00 90.62 181 LYS A CA 1
ATOM 1449 C C . LYS A 1 181 ? 8.551 -11.303 -2.150 1.00 90.62 181 LYS A C 1
ATOM 1451 O O . LYS A 1 181 ? 8.771 -12.164 -2.994 1.00 90.62 181 LYS A O 1
ATOM 1456 N N . THR A 1 182 ? 8.726 -10.008 -2.393 1.00 93.44 182 THR A N 1
ATOM 1457 C CA . THR A 1 182 ? 9.246 -9.492 -3.668 1.00 93.44 182 THR A CA 1
ATOM 1458 C C . THR A 1 182 ? 10.484 -8.625 -3.457 1.00 93.44 182 THR A C 1
ATOM 1460 O O . THR A 1 182 ? 10.641 -8.063 -2.378 1.00 93.44 182 THR A O 1
ATOM 1463 N N . GLY A 1 183 ? 11.369 -8.532 -4.453 1.00 92.25 183 GLY A N 1
ATOM 1464 C CA . GLY A 1 183 ? 12.520 -7.617 -4.425 1.00 92.25 183 GLY A CA 1
ATOM 1465 C C . GLY A 1 183 ? 12.166 -6.207 -4.907 1.00 92.25 183 GLY A C 1
ATOM 1466 O O . GLY A 1 183 ? 12.615 -5.215 -4.349 1.00 92.25 183 GLY A O 1
ATOM 1467 N N . GLU A 1 184 ? 11.305 -6.099 -5.915 1.00 95.44 184 GLU A N 1
ATOM 1468 C CA . GLU A 1 184 ? 10.828 -4.822 -6.445 1.00 95.44 184 GLU A CA 1
ATOM 1469 C C . GLU A 1 184 ? 9.311 -4.828 -6.613 1.00 95.44 184 GLU A C 1
ATOM 1471 O O . GLU A 1 184 ? 8.705 -5.872 -6.890 1.00 95.44 184 GLU A O 1
ATOM 1476 N N . ILE A 1 185 ? 8.707 -3.643 -6.479 1.00 96.75 185 ILE A N 1
ATOM 1477 C CA . ILE A 1 185 ? 7.288 -3.414 -6.769 1.00 96.75 185 ILE A CA 1
ATOM 1478 C C . ILE A 1 185 ? 7.162 -2.311 -7.812 1.00 96.75 185 ILE A C 1
ATOM 1480 O O . ILE A 1 185 ? 7.717 -1.219 -7.665 1.00 96.75 185 ILE A O 1
ATOM 1484 N N . TRP A 1 186 ? 6.396 -2.609 -8.853 1.00 96.75 186 TRP A N 1
ATOM 1485 C CA . TRP A 1 186 ? 6.079 -1.715 -9.956 1.00 96.75 186 TRP A CA 1
ATOM 1486 C C . TRP A 1 186 ? 4.564 -1.523 -10.046 1.00 96.75 186 TRP A C 1
ATOM 1488 O O . TRP A 1 186 ? 3.787 -2.393 -9.650 1.00 96.75 186 TRP A O 1
ATOM 1498 N N . TYR A 1 187 ? 4.145 -0.377 -10.569 1.00 96.06 187 TYR A N 1
ATOM 1499 C CA . TYR A 1 187 ? 2.747 -0.052 -10.833 1.00 96.06 187 TYR A CA 1
ATOM 1500 C C . TYR A 1 187 ? 2.545 0.244 -12.315 1.00 96.06 187 TYR A C 1
ATOM 1502 O O . TYR A 1 187 ? 3.379 0.896 -12.941 1.00 96.06 187 TYR A O 1
ATOM 1510 N N . GLN A 1 188 ? 1.424 -0.201 -12.870 1.00 95.12 188 GLN A N 1
ATOM 1511 C CA . GLN A 1 188 ? 1.046 0.062 -14.252 1.00 95.12 188 GLN A CA 1
ATOM 1512 C C . GLN A 1 188 ? -0.459 0.357 -14.310 1.00 95.12 188 GLN A C 1
ATOM 1514 O O . GLN A 1 188 ? -1.271 -0.481 -13.925 1.00 95.12 188 GLN A O 1
ATOM 1519 N N . GLU A 1 189 ? -0.858 1.535 -14.799 1.00 93.06 189 GLU A N 1
ATOM 1520 C CA . GLU A 1 189 ? -2.283 1.927 -14.828 1.00 93.06 189 GLU A CA 1
ATOM 1521 C C . GLU A 1 189 ? -3.139 1.000 -15.710 1.00 93.06 189 GLU A C 1
ATOM 1523 O O . GLU A 1 189 ? -4.312 0.773 -15.434 1.00 93.06 189 GLU A O 1
ATOM 1528 N N . SER A 1 190 ? -2.553 0.450 -16.771 1.00 92.75 190 SER A N 1
ATOM 1529 C CA . SER A 1 190 ? -3.173 -0.528 -17.666 1.00 92.75 190 SER A CA 1
ATOM 1530 C C . SER A 1 190 ? -2.097 -1.447 -18.231 1.00 92.75 190 SER A C 1
ATOM 1532 O O . SER A 1 190 ? -0.925 -1.098 -18.173 1.00 92.75 190 SER A O 1
ATOM 1534 N N . THR A 1 191 ? -2.461 -2.561 -18.867 1.00 87.88 191 THR A N 1
ATOM 1535 C CA . THR A 1 191 ? -1.489 -3.472 -19.509 1.00 87.88 191 THR A CA 1
ATOM 1536 C C . THR A 1 191 ? -0.647 -2.822 -20.612 1.00 87.88 191 THR A C 1
ATOM 1538 O O . THR A 1 191 ? 0.374 -3.384 -20.999 1.00 87.88 191 THR A O 1
ATOM 1541 N N . ASN A 1 192 ? -1.060 -1.654 -21.114 1.00 88.31 192 ASN A N 1
ATOM 1542 C CA . ASN A 1 192 ? -0.386 -0.933 -22.194 1.00 88.31 192 ASN A CA 1
ATOM 1543 C C . ASN A 1 192 ? 0.407 0.289 -21.699 1.00 88.31 192 ASN A C 1
ATOM 1545 O O . ASN A 1 192 ? 1.131 0.900 -22.483 1.00 88.31 192 ASN A O 1
ATOM 1549 N N . SER A 1 193 ? 0.259 0.682 -20.430 1.00 87.69 193 SER A N 1
ATOM 1550 C CA . SER A 1 193 ? 0.953 1.853 -19.878 1.00 87.69 193 SER A CA 1
ATOM 1551 C C . SER A 1 193 ? 2.418 1.522 -19.578 1.00 87.69 193 SER A C 1
ATOM 1553 O O . SER A 1 193 ? 2.741 0.375 -19.290 1.00 87.69 193 SER A O 1
ATOM 1555 N N . ALA A 1 194 ? 3.317 2.505 -19.595 1.00 87.50 194 ALA A N 1
ATOM 1556 C CA . ALA A 1 194 ? 4.681 2.273 -19.118 1.00 87.50 194 ALA A CA 1
ATOM 1557 C C . ALA A 1 194 ? 4.663 1.963 -17.606 1.00 87.50 194 ALA A C 1
ATOM 1559 O O . ALA A 1 194 ? 3.953 2.648 -16.863 1.00 87.50 194 ALA A O 1
ATOM 1560 N N . PRO A 1 195 ? 5.402 0.945 -17.132 1.00 90.38 195 PRO A N 1
ATOM 1561 C CA . PRO A 1 195 ? 5.419 0.610 -15.720 1.00 90.38 195 PRO A CA 1
ATOM 1562 C C . PRO A 1 195 ? 6.280 1.615 -14.942 1.00 90.38 195 PRO A C 1
ATOM 1564 O O . PRO A 1 195 ? 7.350 2.040 -15.377 1.00 90.38 195 PRO A O 1
ATOM 1567 N N . THR A 1 196 ? 5.806 1.983 -13.760 1.00 91.88 196 THR A N 1
ATOM 1568 C CA . THR A 1 196 ? 6.443 2.916 -12.833 1.00 91.88 196 THR A CA 1
ATOM 1569 C C . THR A 1 196 ? 7.052 2.128 -11.680 1.00 91.88 196 THR A C 1
ATOM 1571 O O . THR A 1 196 ? 6.330 1.451 -10.945 1.00 91.88 196 THR A O 1
ATOM 1574 N N . LYS A 1 197 ? 8.372 2.214 -11.486 1.00 93.88 197 LYS A N 1
ATOM 1575 C CA . LYS A 1 197 ? 9.039 1.580 -10.341 1.00 93.88 197 LYS A CA 1
ATOM 1576 C C . LYS A 1 197 ? 8.668 2.314 -9.054 1.00 93.88 197 LYS A C 1
ATOM 1578 O O . LYS A 1 197 ? 9.042 3.473 -8.867 1.00 93.88 197 LYS A O 1
ATOM 1583 N N . ILE A 1 198 ? 7.951 1.635 -8.163 1.00 94.12 198 ILE A N 1
ATOM 1584 C CA . ILE A 1 198 ? 7.512 2.210 -6.890 1.00 94.12 198 ILE A CA 1
ATOM 1585 C C . ILE A 1 198 ? 8.635 2.114 -5.870 1.00 94.12 198 ILE A C 1
ATOM 1587 O O . ILE A 1 198 ? 9.073 3.143 -5.371 1.00 94.12 198 ILE A O 1
ATOM 1591 N N . THR A 1 199 ? 9.133 0.904 -5.610 1.00 88.19 199 THR A N 1
ATOM 1592 C CA . THR A 1 199 ? 10.109 0.648 -4.542 1.00 88.19 199 THR A CA 1
ATOM 1593 C C . THR A 1 199 ? 11.129 -0.425 -4.922 1.00 88.19 199 THR A C 1
ATOM 1595 O O . THR A 1 199 ? 10.895 -1.257 -5.805 1.00 88.19 199 THR A O 1
ATOM 1598 N N . HIS A 1 200 ? 12.264 -0.378 -4.227 1.00 74.00 200 HIS A N 1
ATOM 1599 C CA . HIS A 1 200 ? 13.204 -1.477 -4.060 1.00 74.00 200 HIS A CA 1
ATOM 1600 C C . HIS A 1 200 ? 13.142 -1.921 -2.590 1.00 74.00 200 HIS A C 1
ATOM 1602 O O . HIS A 1 200 ? 13.254 -1.085 -1.680 1.00 74.00 200 HIS A O 1
ATOM 1608 N N . LEU A 1 201 ? 12.915 -3.216 -2.379 1.00 70.75 201 LEU A N 1
ATOM 1609 C CA . LEU A 1 201 ? 12.760 -3.851 -1.069 1.00 70.75 201 LEU A CA 1
ATOM 1610 C C . LEU A 1 201 ? 14.070 -4.434 -0.545 1.00 70.75 201 LEU A C 1
ATOM 1612 O O . LEU A 1 201 ? 14.995 -4.653 -1.361 1.00 70.75 201 LEU A O 1
#

Sequence (201 aa):
MVSKLKPNIPAEAVVYTQLKIPSDISADIPFGKSLSDIIYKRIVLEVQGEAVEVFEEYPIAILMAIFDVVHKVCPEMVLRLKSGKKILLFDHWGKPVLRNENIQILYKNTNHQELRGFSSELIVNLEAFWQKDNAREDDLKSIQKVFKAVEKFIKPSLVTTLVGKAPALLFLLTQHLLYGKTGEIWYQESTNSAPTKITHL

Foldseek 3Di:
DDPPDDPPPDAAEADADEDDDDPPQDLPDPPPDASLVVRLVVCVVPQAAHEYEYEQPDDLLNVLSVLVNNVVGYQWYWYQYPVRQIETQDGNDPDHHDYDPSYDYLDDPDDDDPADDEEQEAEAALVVLLVVLVDDQPPSVSLSVSLVVSLVRAAAYAEYEYEADHHSSSVSNSSVSCVVRYQWYWYYHHPPGDIHTRDGD

Radius of gyration: 17.73 Å; chains: 1; bounding box: 36×42×65 Å

Secondary structure (DSSP, 8-state):
--------PPPEEP-EEE----TT--S-PPTT--HHHHHHHHHHHHHTTSEEEEETTS-HHHHHHHHHHHHHH-SEEEEE-TTS-EEEEEE--SS-EE--TTEEE-------------EEEEEEEHHHHHHTTT--TT-HHHHHHHHHHHHTT---EEEEEEES---HHHHHHHHHHHTTTEEEEEEESSTTSPPEEEEE-

pLDDT: mean 86.79, std 12.99, range [37.12, 97.88]